Protein AF-A0A3C0C5V8-F1 (afdb_monomer_lite)

Structure (mmCIF, N/CA/C/O backbone):
data_AF-A0A3C0C5V8-F1
#
_entry.id   AF-A0A3C0C5V8-F1
#
loop_
_atom_site.group_PDB
_atom_site.id
_atom_site.type_symbol
_atom_site.label_atom_id
_atom_site.label_alt_id
_atom_site.label_comp_id
_atom_site.label_asym_id
_atom_site.label_entity_id
_atom_site.label_seq_id
_atom_site.pdbx_PDB_ins_code
_atom_site.Cartn_x
_atom_site.Cartn_y
_atom_site.Cartn_z
_atom_site.occupancy
_atom_site.B_iso_or_equiv
_atom_site.auth_seq_id
_atom_site.auth_comp_id
_atom_site.auth_asym_id
_atom_site.auth_atom_id
_atom_site.pdbx_PDB_model_num
ATOM 1 N N . MET A 1 1 ? -38.399 2.759 68.161 1.00 51.38 1 MET A N 1
ATOM 2 C CA . MET A 1 1 ? -37.987 3.750 67.131 1.00 51.38 1 MET A CA 1
ATOM 3 C C . MET A 1 1 ? -36.760 3.363 66.284 1.00 51.38 1 MET A C 1
ATOM 5 O O . MET A 1 1 ? -36.456 4.110 65.368 1.00 51.38 1 MET A O 1
ATOM 9 N N . ARG A 1 2 ? -36.080 2.217 66.491 1.00 50.56 2 ARG A N 1
ATOM 10 C CA . ARG A 1 2 ? -34.866 1.846 65.717 1.00 50.56 2 ARG A CA 1
ATOM 11 C C . ARG A 1 2 ? -35.116 1.159 64.360 1.00 50.56 2 ARG A C 1
ATOM 13 O O . ARG A 1 2 ? -34.303 1.299 63.462 1.00 50.56 2 ARG A O 1
ATOM 20 N N . VAL A 1 3 ? -36.260 0.493 64.183 1.00 54.34 3 VAL A N 1
ATOM 21 C CA . VAL A 1 3 ? -36.578 -0.305 62.974 1.00 54.34 3 VAL A CA 1
ATOM 22 C C . VAL A 1 3 ? -36.891 0.556 61.736 1.00 54.34 3 VAL A C 1
ATOM 24 O O . VAL A 1 3 ? -36.666 0.137 60.607 1.00 54.34 3 VAL A O 1
ATOM 27 N N . LYS A 1 4 ? -37.369 1.794 61.926 1.00 53.44 4 LYS A N 1
ATOM 28 C CA . LYS A 1 4 ? -37.682 2.707 60.809 1.00 53.44 4 LYS A CA 1
ATOM 29 C C . LYS A 1 4 ? -36.426 3.257 60.120 1.00 53.44 4 LYS A C 1
ATOM 31 O O . LYS A 1 4 ? -36.459 3.532 58.928 1.00 53.44 4 LYS A O 1
ATOM 36 N N . TRP A 1 5 ? -35.322 3.371 60.859 1.00 52.97 5 TRP A N 1
ATOM 37 C CA . TRP A 1 5 ? -34.055 3.888 60.340 1.00 52.97 5 TRP A CA 1
ATOM 38 C C . TRP A 1 5 ? -33.296 2.843 59.523 1.00 52.97 5 TRP A C 1
ATOM 40 O O . TRP A 1 5 ? -32.724 3.179 58.494 1.00 52.97 5 TRP A O 1
ATOM 50 N N . THR A 1 6 ? -33.350 1.569 59.920 1.00 59.06 6 THR A N 1
ATOM 51 C CA . THR A 1 6 ? -32.700 0.477 59.180 1.00 59.06 6 THR A CA 1
ATOM 52 C C . THR A 1 6 ? -33.383 0.201 57.842 1.00 59.06 6 THR A C 1
ATOM 54 O O . THR A 1 6 ? -32.699 0.006 56.844 1.00 59.06 6 THR A O 1
ATOM 57 N N . ALA A 1 7 ? -34.718 0.258 57.787 1.00 61.41 7 ALA A N 1
ATOM 58 C CA . ALA A 1 7 ? -35.460 0.093 56.536 1.00 61.41 7 ALA A CA 1
ATOM 59 C C . ALA A 1 7 ? -35.188 1.231 55.534 1.00 61.41 7 ALA A C 1
ATOM 61 O O . ALA A 1 7 ? -35.000 0.973 54.349 1.00 61.41 7 ALA A O 1
ATOM 62 N N . ALA A 1 8 ? -35.101 2.478 56.011 1.00 62.12 8 ALA A N 1
ATOM 63 C CA . ALA A 1 8 ? -34.762 3.625 55.169 1.00 62.12 8 ALA A CA 1
ATOM 64 C C . ALA A 1 8 ? -33.327 3.535 54.617 1.00 62.12 8 ALA A C 1
ATOM 66 O O . ALA A 1 8 ? -33.095 3.842 53.451 1.00 62.12 8 ALA A O 1
ATOM 67 N N . LEU A 1 9 ? -32.378 3.054 55.427 1.00 59.81 9 LEU A N 1
ATOM 68 C CA . LEU A 1 9 ? -30.979 2.913 55.020 1.00 59.81 9 LEU A CA 1
ATOM 69 C C . LEU A 1 9 ? -30.794 1.834 53.942 1.00 59.81 9 LEU A C 1
ATOM 71 O O . LEU A 1 9 ? -30.044 2.040 52.995 1.00 59.81 9 LEU A O 1
ATOM 75 N N . ILE A 1 10 ? -31.524 0.718 54.047 1.00 63.97 10 ILE A N 1
ATOM 76 C CA . ILE A 1 10 ? -31.509 -0.360 53.045 1.00 63.97 10 ILE A CA 1
ATOM 77 C C . ILE A 1 10 ? -32.118 0.117 51.719 1.00 63.97 10 ILE A C 1
ATOM 79 O O . ILE A 1 10 ? -31.599 -0.212 50.655 1.00 63.97 10 ILE A O 1
ATOM 83 N N . LEU A 1 11 ? -33.181 0.925 51.770 1.00 57.84 11 LEU A N 1
ATOM 84 C CA . LEU A 1 11 ? -33.855 1.421 50.568 1.00 57.84 11 LEU A CA 1
ATOM 85 C C . LEU A 1 11 ? -32.999 2.445 49.802 1.00 57.84 11 LEU A C 1
ATOM 87 O O . LEU A 1 11 ? -32.973 2.422 48.575 1.00 57.84 11 LEU A O 1
ATOM 91 N N . VAL A 1 12 ? -32.247 3.290 50.516 1.00 60.12 12 VAL A N 1
ATOM 92 C CA . VAL A 1 12 ? -31.280 4.225 49.915 1.00 60.12 12 VAL A CA 1
ATOM 93 C C . VAL A 1 12 ? -30.091 3.473 49.312 1.00 60.12 12 VAL A C 1
ATOM 95 O O . VAL A 1 12 ? -29.704 3.772 48.185 1.00 60.12 12 VAL A O 1
ATOM 98 N N . LEU A 1 13 ? -29.564 2.453 50.003 1.00 56.56 13 LEU A N 1
ATOM 99 C CA . LEU A 1 13 ? -28.445 1.648 49.499 1.00 56.56 13 LEU A CA 1
ATOM 100 C C . LEU A 1 13 ? -28.826 0.855 48.234 1.00 56.56 13 LEU A C 1
ATOM 102 O O . LEU A 1 13 ? -28.044 0.769 47.288 1.00 56.56 13 LEU A O 1
ATOM 106 N N . ALA A 1 14 ? -30.047 0.311 48.195 1.00 57.84 14 ALA A N 1
ATOM 107 C CA . ALA A 1 14 ? -30.575 -0.397 47.032 1.00 57.84 14 ALA A CA 1
ATOM 108 C C . ALA A 1 14 ? -30.774 0.538 45.827 1.00 57.84 14 ALA A C 1
ATOM 110 O O . ALA A 1 14 ? -30.479 0.144 44.702 1.00 57.84 14 ALA A O 1
ATOM 111 N N . PHE A 1 15 ? -31.199 1.787 46.050 1.00 55.16 15 PHE A N 1
ATOM 112 C CA . PHE A 1 15 ? -31.361 2.767 44.973 1.00 55.16 15 PHE A CA 1
ATOM 113 C C . PHE A 1 15 ? -30.011 3.222 44.397 1.00 55.16 15 PHE A C 1
ATOM 115 O O . PHE A 1 15 ? -29.887 3.363 43.186 1.00 55.16 15 PHE A O 1
ATOM 122 N N . THR A 1 16 ? -28.978 3.361 45.238 1.00 55.94 16 THR A N 1
ATOM 123 C CA . THR A 1 16 ? -27.614 3.705 44.792 1.00 55.94 16 THR A CA 1
ATOM 124 C C . THR A 1 16 ? -26.890 2.567 44.071 1.00 55.94 16 THR A C 1
ATOM 126 O O . THR A 1 16 ? -26.007 2.828 43.261 1.00 55.94 16 THR A O 1
ATOM 129 N N . LEU A 1 17 ? -27.248 1.309 44.352 1.00 54.28 17 LEU A N 1
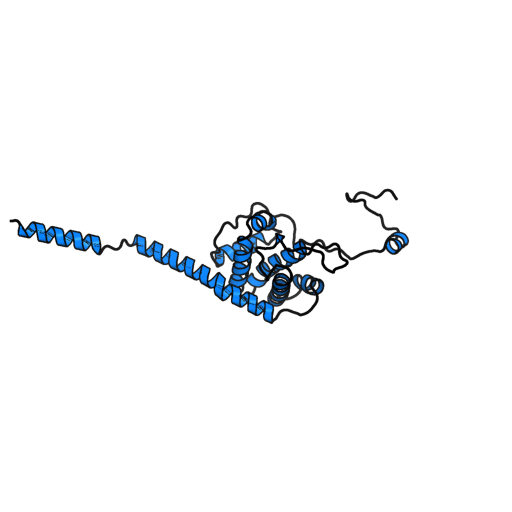ATOM 130 C CA . LEU A 1 17 ? -26.644 0.133 43.712 1.00 54.28 17 LEU A CA 1
ATOM 131 C C . LEU A 1 17 ? -27.322 -0.247 42.385 1.00 54.28 17 LEU A C 1
ATOM 133 O O . LEU A 1 17 ? -26.695 -0.908 41.564 1.00 54.28 17 LEU A O 1
ATOM 137 N N . TYR A 1 18 ? -28.573 0.174 42.162 1.00 51.78 18 TYR A N 1
ATOM 138 C CA . TYR A 1 18 ? -29.316 -0.073 40.915 1.00 51.78 18 TYR A CA 1
ATOM 139 C C . TYR A 1 18 ? -29.317 1.104 39.938 1.00 51.78 18 TYR A C 1
ATOM 141 O O . TYR A 1 18 ? -29.670 0.927 38.771 1.00 51.78 18 TYR A O 1
ATOM 149 N N . SER A 1 19 ? -28.899 2.295 40.368 1.00 47.38 19 SER A N 1
ATOM 150 C CA . SER A 1 19 ? -28.594 3.393 39.456 1.00 47.38 19 SER A CA 1
ATOM 151 C C . SER A 1 19 ? -27.262 3.114 38.761 1.00 47.38 19 SER A C 1
ATOM 153 O O . SER A 1 19 ? -26.231 3.678 39.124 1.00 47.38 19 SER A O 1
ATOM 155 N N . VAL A 1 20 ? -27.277 2.224 37.765 1.00 52.38 20 VAL A N 1
ATOM 156 C CA . VAL A 1 20 ? -26.216 2.185 36.755 1.00 52.38 20 VAL A CA 1
ATOM 157 C C . VAL A 1 20 ? -26.144 3.602 36.188 1.00 52.38 20 VAL A C 1
ATOM 159 O O . VAL A 1 20 ? -27.167 4.111 35.715 1.00 52.38 20 VAL A O 1
ATOM 162 N N . PRO A 1 21 ? -25.003 4.300 36.293 1.00 51.31 21 PRO A N 1
ATOM 163 C CA . PRO A 1 21 ? -24.912 5.634 35.741 1.00 51.31 21 PRO A CA 1
ATOM 164 C C . PRO A 1 21 ? -25.123 5.492 34.235 1.00 51.31 21 PRO A C 1
ATOM 166 O O . PRO A 1 21 ? -24.372 4.792 33.565 1.00 51.31 21 PRO A O 1
ATOM 169 N N . VAL A 1 22 ? -26.153 6.148 33.702 1.00 52.22 22 VAL A N 1
ATOM 170 C CA . VAL A 1 22 ? -26.450 6.204 32.258 1.00 52.22 22 VAL A CA 1
ATOM 171 C C . VAL A 1 22 ? -25.217 6.661 31.452 1.00 52.22 22 VAL A C 1
ATOM 173 O O . VAL A 1 22 ? -25.057 6.277 30.300 1.00 52.22 22 VAL A O 1
ATOM 176 N N . PHE A 1 23 ? -24.290 7.377 32.098 1.00 48.41 23 PHE A N 1
ATOM 177 C CA . PHE A 1 23 ? -22.971 7.739 31.572 1.00 48.41 23 PHE A CA 1
ATOM 178 C C . PHE A 1 23 ? -22.040 6.545 31.272 1.00 48.41 23 PHE A C 1
ATOM 180 O O . PHE A 1 23 ? -21.266 6.611 30.328 1.00 48.41 23 PHE A O 1
ATOM 187 N N . ALA A 1 24 ? -22.120 5.433 32.012 1.00 56.25 24 ALA A N 1
ATOM 188 C CA . ALA A 1 24 ? -21.303 4.248 31.730 1.00 56.25 24 ALA A CA 1
ATOM 189 C C . ALA A 1 24 ? -21.810 3.454 30.514 1.00 56.25 24 ALA A C 1
ATOM 191 O O . ALA A 1 24 ? -21.022 2.787 29.852 1.00 56.25 24 ALA A O 1
ATOM 192 N N . ALA A 1 25 ? -23.109 3.533 30.204 1.00 59.59 25 ALA A N 1
ATOM 193 C CA . ALA A 1 25 ? -23.679 2.882 29.025 1.00 59.59 25 ALA A CA 1
ATOM 194 C C . ALA A 1 25 ? -23.252 3.589 27.727 1.00 59.59 25 ALA A C 1
ATOM 196 O O . ALA A 1 25 ? -22.848 2.917 26.786 1.00 59.59 25 ALA A O 1
ATOM 197 N N . SER A 1 26 ? -23.238 4.931 27.701 1.00 69.31 26 SER A N 1
ATOM 198 C CA . SER A 1 26 ? -22.775 5.690 26.526 1.00 69.31 26 SER A CA 1
ATOM 199 C C . SER A 1 26 ? -21.292 5.473 26.221 1.00 69.31 26 SER A C 1
ATOM 201 O O . SER A 1 26 ? -20.910 5.375 25.054 1.00 69.31 26 SER A O 1
ATOM 203 N N . ASP A 1 27 ? -20.460 5.362 27.259 1.00 78.75 27 ASP A N 1
ATOM 204 C CA . ASP A 1 27 ? -19.030 5.079 27.103 1.00 78.75 27 ASP A CA 1
ATOM 205 C C . ASP A 1 27 ? -18.796 3.639 26.625 1.00 78.75 27 ASP A C 1
ATOM 207 O O . ASP A 1 27 ? -17.906 3.388 25.810 1.00 78.75 27 ASP A O 1
ATOM 211 N N . TRP A 1 28 ? -19.631 2.694 27.074 1.00 82.31 28 TRP A N 1
ATOM 212 C CA . TRP A 1 28 ? -19.552 1.300 26.648 1.00 82.31 28 TRP A CA 1
ATOM 213 C C . TRP A 1 28 ? -20.012 1.095 25.204 1.00 82.31 28 TRP A C 1
ATOM 215 O O . TRP A 1 28 ? -19.308 0.440 24.440 1.00 82.31 28 TRP A O 1
ATOM 225 N N . ASP A 1 29 ? -21.127 1.701 24.795 1.00 85.38 29 ASP A N 1
ATOM 226 C CA . ASP A 1 29 ? -21.614 1.634 23.411 1.00 85.38 29 ASP A CA 1
ATOM 227 C C . ASP A 1 29 ? -20.603 2.255 22.435 1.00 85.38 29 ASP A C 1
ATOM 229 O O . ASP A 1 29 ? -20.339 1.706 21.364 1.00 85.38 29 ASP A O 1
ATOM 233 N N . THR A 1 30 ? -19.977 3.369 22.830 1.00 84.69 30 THR A N 1
ATOM 234 C CA . THR A 1 30 ? -18.909 4.011 22.048 1.00 84.69 30 THR A CA 1
ATOM 235 C C . THR A 1 30 ? -17.698 3.090 21.915 1.00 84.69 30 THR A C 1
ATOM 237 O O . THR A 1 30 ? -17.192 2.888 20.811 1.00 84.69 30 THR A O 1
ATOM 240 N N . PHE A 1 31 ? -17.260 2.479 23.019 1.00 84.19 31 PHE A N 1
ATOM 241 C CA . PHE A 1 31 ? -16.156 1.523 23.014 1.00 84.19 31 PHE A CA 1
ATOM 242 C C . PHE A 1 31 ? -16.448 0.300 22.133 1.00 84.19 31 PHE A C 1
ATOM 244 O O . PHE A 1 31 ? -15.604 -0.092 21.326 1.00 84.19 31 PHE A O 1
ATOM 251 N N . VAL A 1 32 ? -17.643 -0.288 22.244 1.00 87.75 32 VAL A N 1
ATOM 252 C CA . VAL A 1 32 ? -18.063 -1.429 21.416 1.00 87.75 32 VAL A CA 1
ATOM 253 C C . VAL A 1 32 ? -18.052 -1.0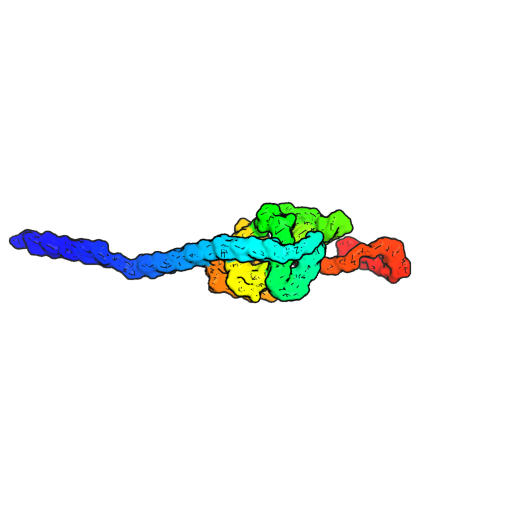45 19.937 1.00 87.75 32 VAL A C 1
ATOM 255 O O . VAL A 1 32 ? -17.458 -1.762 19.135 1.00 87.75 32 VAL A O 1
ATOM 258 N N . ALA A 1 33 ? -18.599 0.118 19.575 1.00 86.25 33 ALA A N 1
ATOM 259 C CA . ALA A 1 33 ? -18.594 0.598 18.194 1.00 86.25 33 ALA A CA 1
ATOM 260 C C . ALA A 1 33 ? -17.171 0.816 17.638 1.00 86.25 33 ALA A C 1
ATOM 262 O O . ALA A 1 33 ? -16.908 0.537 16.466 1.00 86.25 33 ALA A O 1
ATOM 263 N N . GLU A 1 34 ? -16.227 1.297 18.454 1.00 85.81 34 GLU A N 1
ATOM 264 C CA . GLU A 1 34 ? -14.816 1.391 18.059 1.00 85.81 34 GLU A CA 1
ATOM 265 C C . GLU A 1 34 ? -14.173 0.015 17.856 1.00 85.81 34 GLU A C 1
ATOM 267 O O . GLU A 1 34 ? -13.396 -0.178 16.915 1.00 85.81 34 GLU A O 1
ATOM 272 N N . MET A 1 35 ? -14.491 -0.951 18.719 1.00 87.12 35 MET A N 1
ATOM 273 C CA . MET A 1 35 ? -13.978 -2.315 18.607 1.00 87.12 35 MET A CA 1
ATOM 274 C C . MET A 1 35 ? -14.526 -3.031 17.371 1.00 87.12 35 MET A C 1
ATOM 276 O O . MET A 1 35 ? -13.743 -3.642 16.646 1.00 87.12 35 MET A O 1
ATOM 280 N N . GLU A 1 36 ? -15.813 -2.872 17.060 1.00 89.56 36 GLU A N 1
ATOM 281 C CA . GLU A 1 36 ? -16.422 -3.401 15.834 1.00 89.56 36 GLU A CA 1
ATOM 282 C C . GLU A 1 36 ? -15.764 -2.826 14.572 1.00 89.56 36 GLU A C 1
ATOM 284 O O . GLU A 1 36 ? -15.534 -3.543 13.597 1.00 89.56 36 GLU A O 1
ATOM 289 N N . LYS A 1 37 ? -15.415 -1.532 14.570 1.00 88.94 37 LYS A N 1
ATOM 290 C CA . LYS A 1 37 ? -14.678 -0.919 13.452 1.00 88.94 37 LYS A CA 1
ATOM 291 C C . LYS A 1 37 ? -13.282 -1.517 13.297 1.00 88.94 37 LYS A C 1
ATOM 293 O O . LYS A 1 37 ? -12.883 -1.831 12.178 1.00 88.94 37 LYS A O 1
ATOM 298 N N . LYS A 1 38 ? -12.551 -1.712 14.399 1.00 89.56 38 LYS A N 1
ATOM 299 C CA . LYS A 1 38 ? -11.228 -2.362 14.378 1.00 89.56 38 LYS A CA 1
ATOM 300 C C . LYS A 1 38 ? -11.307 -3.796 13.862 1.00 89.56 38 LYS A C 1
ATOM 302 O O . LYS A 1 38 ? -10.460 -4.201 13.070 1.00 89.56 38 LYS A O 1
ATOM 307 N N . GLU A 1 39 ? -12.324 -4.540 14.281 1.00 91.94 39 GLU A N 1
ATOM 308 C CA . GLU A 1 39 ? -12.580 -5.896 13.798 1.00 91.94 39 GLU A CA 1
ATOM 309 C C . GLU A 1 39 ? -12.886 -5.898 12.296 1.00 91.94 39 GLU A C 1
ATOM 311 O O . GLU A 1 39 ? -12.245 -6.631 11.552 1.00 91.94 39 GLU A O 1
ATOM 316 N N . LYS A 1 40 ? -13.744 -4.992 11.807 1.00 92.38 40 LYS A N 1
ATOM 317 C CA . LYS A 1 40 ? -14.015 -4.848 10.364 1.00 92.38 40 LYS A CA 1
ATOM 318 C C . LYS A 1 40 ? -12.778 -4.498 9.545 1.00 92.38 40 LYS A C 1
ATOM 320 O O . LYS A 1 40 ? -12.590 -5.055 8.466 1.00 92.38 40 LYS A O 1
ATOM 325 N N . ILE A 1 41 ? -11.931 -3.591 10.032 1.00 94.19 41 ILE A N 1
ATOM 326 C CA . ILE A 1 41 ? -10.661 -3.269 9.365 1.00 94.19 41 ILE A CA 1
ATOM 327 C C . ILE A 1 41 ? -9.809 -4.533 9.242 1.00 94.19 41 ILE A C 1
ATOM 329 O O . ILE A 1 41 ? -9.263 -4.803 8.177 1.00 94.19 41 ILE A O 1
ATOM 333 N N . LYS A 1 42 ? -9.715 -5.327 10.310 1.00 93.69 42 LYS A N 1
ATOM 334 C CA . LYS A 1 42 ? -8.893 -6.534 10.319 1.00 93.69 42 LYS A CA 1
ATOM 335 C C . LYS A 1 42 ? -9.469 -7.641 9.440 1.00 93.69 42 LYS A C 1
ATOM 337 O O . LYS A 1 42 ? -8.738 -8.176 8.618 1.00 93.69 42 LYS A O 1
ATOM 342 N N . ASP A 1 43 ? -10.739 -7.978 9.606 1.00 94.44 43 ASP A N 1
ATOM 343 C CA . ASP A 1 43 ? -11.320 -9.179 9.010 1.00 94.44 43 ASP A CA 1
ATOM 344 C C . ASP A 1 43 ? -11.822 -8.896 7.592 1.00 94.44 43 ASP A C 1
ATOM 346 O O . ASP A 1 43 ? -11.342 -9.494 6.627 1.00 94.44 43 ASP A O 1
ATOM 350 N N . THR A 1 44 ? -12.720 -7.920 7.435 1.00 95.69 44 THR A N 1
ATOM 351 C CA . THR A 1 44 ? -13.236 -7.520 6.118 1.00 95.69 44 THR A CA 1
ATOM 352 C C . THR A 1 44 ? -12.136 -6.904 5.261 1.00 95.69 44 THR A C 1
ATOM 354 O O . THR A 1 44 ? -12.016 -7.225 4.080 1.00 95.69 44 THR A O 1
ATOM 357 N N . GLY A 1 45 ? -11.310 -6.029 5.839 1.00 96.56 45 GLY A N 1
ATOM 358 C CA . GLY A 1 45 ? -10.232 -5.377 5.101 1.00 96.56 45 GLY A CA 1
ATOM 359 C C . GLY A 1 45 ? -9.177 -6.361 4.591 1.00 96.56 45 GLY A C 1
ATOM 360 O O . GLY A 1 45 ? -8.804 -6.286 3.418 1.00 96.56 45 GLY A O 1
ATOM 361 N N . ALA A 1 46 ? -8.759 -7.331 5.413 1.00 96.81 46 ALA A N 1
ATOM 362 C CA . ALA A 1 46 ? -7.848 -8.384 4.962 1.00 96.81 46 ALA A CA 1
ATOM 363 C C . ALA A 1 46 ? -8.474 -9.263 3.871 1.00 96.81 46 ALA A C 1
ATOM 365 O O . ALA A 1 46 ? -7.796 -9.574 2.893 1.00 96.81 46 ALA A O 1
ATOM 366 N N . ALA A 1 47 ? -9.756 -9.625 4.000 1.00 97.62 47 ALA A N 1
ATOM 367 C CA . ALA A 1 47 ? -10.458 -10.419 2.992 1.00 97.62 47 ALA A CA 1
ATOM 368 C C . ALA A 1 47 ? -10.515 -9.698 1.635 1.00 97.62 47 ALA A C 1
ATOM 370 O O . ALA A 1 47 ? -10.197 -10.290 0.612 1.00 97.62 47 ALA A O 1
ATOM 371 N N . ILE A 1 48 ? -10.809 -8.395 1.622 1.00 97.94 48 ILE A N 1
ATOM 372 C CA . ILE A 1 48 ? -10.814 -7.587 0.393 1.00 97.94 48 ILE A CA 1
ATOM 373 C C . ILE A 1 48 ? -9.430 -7.542 -0.260 1.00 97.94 48 ILE A C 1
ATOM 375 O O . ILE A 1 48 ? -9.314 -7.628 -1.484 1.00 97.94 48 ILE A O 1
ATOM 379 N N . VAL A 1 49 ? -8.369 -7.388 0.537 1.00 98.00 49 VAL A N 1
ATOM 380 C CA . VAL A 1 49 ? -6.997 -7.410 0.014 1.00 98.00 49 VAL A CA 1
ATOM 381 C C . VAL A 1 49 ? -6.665 -8.792 -0.559 1.00 98.00 49 VAL A C 1
ATOM 383 O O . VAL A 1 49 ? -6.091 -8.862 -1.644 1.00 98.00 49 VAL A O 1
ATOM 386 N N . ALA A 1 50 ? -7.072 -9.877 0.100 1.00 97.69 50 ALA A N 1
ATOM 387 C CA . ALA A 1 50 ? -6.904 -11.235 -0.415 1.00 97.69 50 ALA A CA 1
ATOM 388 C C . ALA A 1 50 ? -7.665 -11.452 -1.737 1.00 97.69 50 ALA A C 1
ATOM 390 O O . ALA A 1 50 ? -7.064 -11.892 -2.714 1.00 97.69 50 ALA A O 1
ATOM 391 N N . ASP A 1 51 ? -8.927 -11.025 -1.824 1.00 97.75 51 ASP A N 1
ATOM 392 C CA . ASP A 1 51 ? -9.731 -11.102 -3.051 1.00 97.75 51 ASP A CA 1
ATOM 393 C C . ASP A 1 51 ? -9.070 -10.353 -4.218 1.00 97.75 51 ASP A C 1
ATOM 395 O O . ASP A 1 51 ? -9.110 -10.796 -5.368 1.00 97.75 51 ASP A O 1
ATOM 399 N N . MET A 1 52 ? -8.460 -9.192 -3.944 1.00 97.94 52 MET A N 1
ATOM 400 C CA . MET A 1 52 ? -7.731 -8.429 -4.960 1.00 97.94 52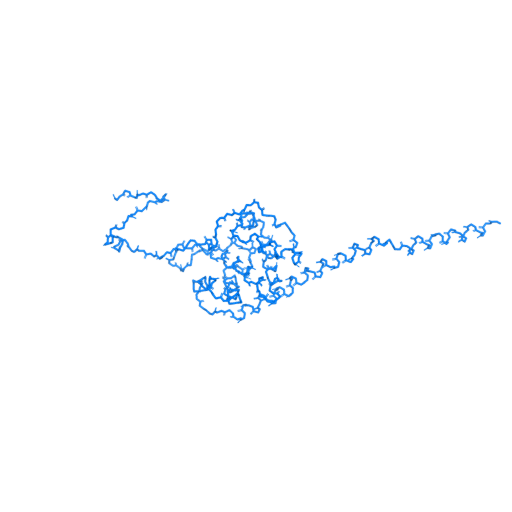 MET A CA 1
ATOM 401 C C . MET A 1 52 ? -6.453 -9.141 -5.406 1.00 97.94 52 MET A C 1
ATOM 403 O O . MET A 1 52 ? -6.089 -9.042 -6.579 1.00 97.94 52 MET A O 1
ATOM 407 N N . LEU A 1 53 ? -5.782 -9.857 -4.502 1.00 96.88 53 LEU A N 1
ATOM 408 C CA . LEU A 1 53 ? -4.609 -10.662 -4.828 1.00 96.88 53 LEU A CA 1
ATOM 409 C C . LEU A 1 53 ? -4.979 -11.868 -5.705 1.00 96.88 53 LEU A C 1
ATOM 411 O O . LEU A 1 53 ? -4.258 -12.158 -6.658 1.00 96.88 53 LEU A O 1
ATOM 415 N N . ASP A 1 54 ? -6.118 -12.510 -5.444 1.00 97.38 54 ASP A N 1
ATOM 416 C CA . ASP A 1 54 ? -6.601 -13.673 -6.201 1.00 97.38 54 ASP A CA 1
ATOM 417 C C . ASP A 1 54 ? -6.909 -13.342 -7.665 1.00 97.38 54 ASP A C 1
ATOM 419 O O . ASP A 1 54 ? -6.653 -14.142 -8.567 1.00 97.38 54 ASP A O 1
ATOM 423 N N . ILE A 1 55 ? -7.426 -12.139 -7.925 1.00 96.19 55 ILE A N 1
ATOM 424 C CA . ILE A 1 55 ? -7.706 -11.666 -9.288 1.00 96.19 55 ILE A CA 1
ATOM 425 C C . ILE A 1 55 ? -6.527 -10.917 -9.917 1.00 96.19 55 ILE A C 1
ATOM 427 O O . ILE A 1 55 ? -6.662 -10.373 -11.018 1.00 96.19 55 ILE A O 1
ATOM 431 N N . ALA A 1 56 ? -5.389 -10.819 -9.229 1.00 94.44 56 ALA A N 1
ATOM 432 C CA . ALA A 1 56 ? -4.301 -9.975 -9.682 1.00 94.44 56 ALA A CA 1
ATOM 433 C C . ALA A 1 56 ? -3.709 -10.458 -11.013 1.00 94.44 56 ALA A C 1
ATOM 435 O O . ALA A 1 56 ? -3.489 -11.656 -11.219 1.00 94.44 56 ALA A O 1
ATOM 436 N N . PRO A 1 57 ? -3.402 -9.531 -11.938 1.00 89.62 57 PRO A N 1
ATOM 437 C CA . PRO A 1 57 ? -2.785 -9.907 -13.196 1.00 89.62 57 PRO A CA 1
ATOM 438 C C . PRO A 1 57 ? -1.409 -10.547 -12.961 1.00 89.62 57 PRO A C 1
ATOM 440 O O . PRO A 1 57 ? -0.648 -10.153 -12.078 1.00 89.62 57 PRO A O 1
ATOM 443 N N . GLY A 1 58 ? -1.058 -11.519 -13.801 1.00 89.94 58 GLY A N 1
ATOM 444 C CA . GLY A 1 58 ? 0.313 -12.015 -13.887 1.00 89.94 58 GLY A CA 1
ATOM 445 C C . GLY A 1 58 ? 1.270 -10.969 -14.475 1.00 89.94 58 GLY A C 1
ATOM 446 O O . GLY A 1 58 ? 0.855 -9.914 -14.960 1.00 89.94 58 GLY A O 1
ATOM 447 N N . GLY A 1 59 ? 2.564 -11.289 -14.463 1.00 89.69 59 GLY A N 1
ATOM 448 C CA . GLY A 1 59 ? 3.615 -10.455 -15.053 1.00 89.69 59 GLY A CA 1
ATOM 449 C C . GLY A 1 59 ? 4.724 -10.098 -14.071 1.00 89.69 59 GLY A C 1
ATOM 450 O O . GLY A 1 59 ? 4.694 -10.462 -12.893 1.00 89.69 59 GLY A O 1
ATOM 451 N N . THR A 1 60 ? 5.723 -9.395 -14.577 1.00 89.69 60 THR A N 1
ATOM 452 C CA . THR A 1 60 ? 6.862 -8.850 -13.836 1.00 89.69 60 THR A CA 1
ATOM 453 C C . THR A 1 60 ? 6.459 -7.656 -12.966 1.00 89.69 60 THR A C 1
ATOM 455 O O . THR A 1 60 ? 5.408 -7.048 -13.157 1.00 89.69 60 THR A O 1
ATOM 458 N N . GLU A 1 61 ? 7.316 -7.279 -12.013 1.00 89.56 61 GLU A N 1
ATOM 459 C CA . GLU A 1 61 ? 7.109 -6.086 -11.174 1.00 89.56 61 GLU A CA 1
ATOM 460 C C . GLU A 1 61 ? 6.913 -4.810 -12.006 1.00 89.56 61 GLU A C 1
ATOM 462 O O . GLU A 1 61 ? 6.048 -3.993 -11.709 1.00 89.56 61 GLU A O 1
ATOM 467 N N . THR A 1 62 ? 7.670 -4.656 -13.092 1.00 87.00 62 THR A N 1
ATOM 468 C CA . THR A 1 62 ? 7.553 -3.500 -13.987 1.00 87.00 62 THR A CA 1
ATOM 469 C C . THR A 1 62 ? 6.222 -3.488 -14.733 1.00 87.00 62 THR A C 1
ATOM 471 O O . THR A 1 62 ? 5.589 -2.439 -14.835 1.00 87.00 62 THR A O 1
ATOM 474 N N . GLU A 1 63 ? 5.772 -4.641 -15.230 1.00 89.31 63 GLU A N 1
ATOM 475 C CA . GLU A 1 63 ? 4.481 -4.754 -15.919 1.00 89.31 63 GLU A CA 1
ATOM 476 C C . GLU A 1 63 ? 3.312 -4.482 -14.968 1.00 89.31 63 GLU A C 1
ATOM 478 O O . GLU A 1 63 ? 2.357 -3.803 -15.346 1.00 89.31 63 GLU A O 1
ATOM 483 N N . LEU A 1 64 ? 3.396 -4.954 -13.722 1.00 93.06 64 LEU A N 1
ATOM 484 C CA . LEU A 1 64 ? 2.417 -4.623 -12.689 1.00 93.06 64 LEU A CA 1
ATOM 485 C C . LEU A 1 64 ? 2.430 -3.134 -12.346 1.00 93.06 64 LEU A C 1
ATOM 487 O O . LEU A 1 64 ? 1.366 -2.526 -12.253 1.00 93.06 64 LEU A O 1
ATOM 491 N N . TRP A 1 65 ? 3.611 -2.525 -12.222 1.00 92.50 65 TRP A N 1
ATOM 492 C CA . TRP A 1 65 ? 3.725 -1.102 -11.904 1.00 92.50 65 TRP A CA 1
ATOM 493 C C . TRP A 1 65 ? 3.125 -0.223 -13.007 1.00 92.50 65 TRP A C 1
ATOM 495 O O . TRP A 1 65 ? 2.424 0.743 -12.725 1.00 92.50 65 TRP A O 1
ATOM 505 N N . GLN A 1 66 ? 3.300 -0.588 -14.278 1.00 90.06 66 GLN A N 1
ATOM 506 C CA . GLN A 1 66 ? 2.660 0.117 -15.396 1.00 90.06 66 GLN A CA 1
ATOM 507 C C . GLN A 1 66 ? 1.125 0.028 -15.361 1.00 90.06 66 GLN A C 1
ATOM 509 O O . GLN A 1 66 ? 0.436 0.964 -15.784 1.00 90.06 66 GLN A O 1
ATOM 514 N N . LYS A 1 67 ? 0.577 -1.081 -14.850 1.00 93.19 67 LYS A N 1
ATOM 515 C CA . LYS A 1 67 ? -0.872 -1.286 -14.703 1.00 93.19 67 LYS A CA 1
ATOM 516 C C . LYS A 1 67 ? -1.483 -0.459 -13.571 1.00 93.19 67 LYS A C 1
ATOM 518 O O . LYS A 1 67 ? -2.686 -0.234 -13.603 1.00 93.19 67 LYS A O 1
ATOM 523 N N . LEU A 1 68 ? -0.687 0.060 -12.632 1.00 95.00 68 LEU A N 1
ATOM 524 C CA . LEU A 1 68 ? -1.176 0.930 -11.551 1.00 95.00 68 LEU A CA 1
ATOM 525 C C . LEU A 1 68 ? -1.860 2.197 -12.059 1.00 95.00 68 LEU A C 1
ATOM 527 O O . LEU A 1 68 ? -2.736 2.742 -11.395 1.00 95.00 68 LEU A O 1
ATOM 531 N N . TRP A 1 69 ? -1.457 2.676 -13.231 1.00 92.00 69 TRP A N 1
ATOM 532 C CA . TRP A 1 69 ? -1.842 3.996 -13.726 1.00 92.00 69 TRP A CA 1
ATOM 533 C C . TRP A 1 69 ? -2.967 3.954 -14.759 1.00 92.00 69 TRP A C 1
ATOM 535 O O . TRP A 1 69 ? -3.427 5.001 -15.202 1.00 92.00 69 TRP A O 1
ATOM 545 N N . ASN A 1 70 ? -3.412 2.760 -15.157 1.00 87.25 70 ASN A N 1
ATOM 546 C CA . ASN A 1 70 ? -4.329 2.578 -16.277 1.00 87.25 70 ASN A CA 1
ATOM 547 C C . ASN A 1 70 ? -5.463 1.612 -15.918 1.00 87.25 70 ASN A C 1
ATOM 549 O O . ASN A 1 70 ? -5.236 0.582 -15.291 1.00 87.25 70 ASN A O 1
ATOM 553 N N . GLY A 1 71 ? -6.674 1.914 -16.390 1.00 86.88 71 GLY A N 1
ATOM 554 C CA . GLY A 1 71 ? -7.843 1.047 -16.237 1.00 86.88 71 GLY A CA 1
ATOM 555 C C . GLY A 1 71 ? -8.695 1.324 -14.995 1.00 86.88 71 GLY A C 1
ATOM 556 O O . GLY A 1 71 ? -8.509 2.305 -14.270 1.00 86.88 71 GLY A O 1
ATOM 557 N N . GLU A 1 72 ? -9.685 0.457 -14.782 1.00 94.62 72 GLU A N 1
ATOM 558 C CA . GLU A 1 72 ? -10.662 0.603 -13.702 1.00 94.62 72 GLU A CA 1
ATOM 559 C C . GLU A 1 72 ? -10.026 0.437 -12.311 1.00 94.62 72 GLU A C 1
ATOM 561 O O . GLU A 1 72 ? -9.069 -0.331 -12.165 1.00 94.62 72 GLU A O 1
ATOM 566 N N . PRO A 1 73 ? -10.566 1.102 -11.267 1.00 96.50 73 PRO A N 1
ATOM 567 C CA . PRO A 1 73 ? -10.036 1.016 -9.905 1.00 96.50 73 PRO A CA 1
ATOM 568 C C . PRO A 1 73 ? -9.806 -0.418 -9.417 1.00 96.50 73 PRO A C 1
ATOM 570 O O . PRO A 1 73 ? -8.751 -0.704 -8.866 1.00 96.50 73 PRO A O 1
ATOM 573 N N . ARG A 1 74 ? -10.724 -1.350 -9.700 1.00 97.00 74 ARG A N 1
ATOM 574 C CA . ARG A 1 74 ? -10.585 -2.757 -9.290 1.00 97.00 74 ARG A CA 1
ATOM 575 C C . ARG A 1 74 ? -9.304 -3.409 -9.824 1.00 97.00 74 ARG A C 1
ATOM 577 O O . ARG A 1 74 ? -8.588 -4.063 -9.074 1.00 97.00 74 ARG A O 1
ATOM 584 N N . TRP A 1 75 ? -8.980 -3.199 -11.099 1.00 96.75 75 TRP A N 1
ATOM 585 C CA . TRP A 1 75 ? -7.774 -3.769 -11.711 1.00 96.75 75 TRP A CA 1
ATOM 586 C C . TRP A 1 75 ? -6.495 -3.080 -11.241 1.00 96.75 75 TRP A C 1
ATOM 588 O O . TRP A 1 75 ? -5.474 -3.746 -11.055 1.00 96.75 75 TRP A O 1
ATOM 598 N N . ARG A 1 76 ? -6.557 -1.764 -11.005 1.00 97.56 76 ARG A N 1
ATOM 599 C CA . ARG A 1 76 ? -5.447 -1.007 -10.411 1.00 97.56 76 ARG A CA 1
ATOM 600 C C . ARG A 1 76 ? -5.157 -1.487 -8.988 1.00 97.56 76 ARG A C 1
ATOM 602 O O . ARG A 1 76 ? -4.000 -1.749 -8.674 1.00 97.56 76 ARG A O 1
ATOM 609 N N . ALA A 1 77 ? -6.194 -1.697 -8.175 1.00 98.12 77 ALA A N 1
ATOM 610 C CA . ALA A 1 77 ? -6.084 -2.258 -6.830 1.00 98.12 77 ALA A CA 1
ATOM 611 C C . ALA A 1 77 ? -5.460 -3.661 -6.847 1.00 98.12 77 ALA A C 1
ATOM 613 O O . ALA A 1 77 ? -4.509 -3.911 -6.114 1.00 98.12 77 ALA A O 1
ATOM 614 N N . ALA A 1 78 ? -5.924 -4.548 -7.729 1.00 98.00 78 ALA A N 1
ATOM 615 C CA . ALA A 1 78 ? -5.388 -5.903 -7.855 1.00 98.00 78 ALA A CA 1
ATOM 616 C C . ALA A 1 78 ? -3.893 -5.921 -8.234 1.00 98.00 78 ALA A C 1
ATOM 618 O O . ALA A 1 78 ? -3.091 -6.619 -7.612 1.00 98.00 78 ALA A O 1
ATOM 619 N N . ALA A 1 79 ? -3.482 -5.098 -9.206 1.00 97.88 79 ALA A N 1
ATOM 620 C CA . ALA A 1 79 ? -2.069 -4.955 -9.567 1.00 97.88 79 ALA A CA 1
ATOM 621 C C . ALA A 1 79 ? -1.225 -4.376 -8.414 1.00 97.88 79 ALA A C 1
ATOM 623 O O . ALA A 1 79 ? -0.105 -4.831 -8.174 1.00 97.88 79 ALA A O 1
ATOM 624 N N . ALA A 1 80 ? -1.773 -3.398 -7.689 1.00 98.12 80 ALA A N 1
ATOM 625 C CA . ALA A 1 80 ? -1.128 -2.765 -6.547 1.00 98.12 80 ALA A CA 1
ATOM 626 C C . ALA A 1 80 ? -0.918 -3.740 -5.384 1.00 98.12 80 ALA A C 1
ATOM 628 O O . ALA A 1 80 ? 0.194 -3.857 -4.873 1.00 98.12 80 ALA A O 1
ATOM 629 N N . VAL A 1 81 ? -1.946 -4.508 -5.022 1.00 98.25 81 VAL A N 1
ATOM 630 C CA . VAL A 1 81 ? -1.867 -5.535 -3.975 1.00 98.25 81 VAL A CA 1
ATOM 631 C C . VAL A 1 81 ? -0.869 -6.634 -4.346 1.00 98.25 81 VAL A C 1
ATOM 633 O O . VAL A 1 81 ? -0.076 -7.047 -3.501 1.00 98.25 81 VAL A O 1
ATOM 636 N N . ALA A 1 82 ? -0.813 -7.059 -5.613 1.00 98.19 82 ALA A N 1
ATOM 637 C CA . ALA A 1 82 ? 0.201 -8.015 -6.057 1.00 98.19 82 ALA A CA 1
ATOM 638 C C . ALA A 1 82 ? 1.632 -7.476 -5.944 1.00 98.19 82 ALA A C 1
ATOM 640 O O . ALA A 1 82 ? 2.541 -8.229 -5.595 1.00 98.19 82 ALA A O 1
ATOM 641 N N . LEU A 1 83 ? 1.858 -6.187 -6.213 1.00 97.12 83 LEU A N 1
ATOM 642 C CA . LEU A 1 83 ? 3.159 -5.566 -5.957 1.00 97.12 83 LEU A CA 1
ATOM 643 C C . LEU A 1 83 ? 3.469 -5.502 -4.467 1.00 97.12 83 LEU A C 1
ATOM 645 O O . LEU A 1 83 ? 4.591 -5.829 -4.086 1.00 97.12 83 LEU A O 1
ATOM 649 N N . ILE A 1 84 ? 2.489 -5.145 -3.634 1.00 98.00 84 ILE A N 1
ATOM 650 C CA . ILE A 1 84 ? 2.665 -5.100 -2.181 1.00 98.00 84 ILE A CA 1
ATOM 651 C C . ILE A 1 84 ? 3.110 -6.473 -1.666 1.00 98.00 84 ILE A C 1
ATOM 653 O O . ILE A 1 84 ? 4.156 -6.579 -1.029 1.00 98.00 84 ILE A O 1
ATOM 657 N N . SER A 1 85 ? 2.378 -7.525 -2.040 1.00 97.44 85 SER A N 1
ATOM 658 C CA . SER A 1 85 ? 2.661 -8.915 -1.663 1.00 97.44 85 SER A CA 1
ATOM 659 C C . SER A 1 85 ? 4.062 -9.388 -2.081 1.00 97.44 85 SER A C 1
ATOM 661 O O . SER A 1 85 ? 4.674 -10.190 -1.381 1.00 97.44 85 SER A O 1
ATOM 663 N N . ARG A 1 86 ? 4.595 -8.890 -3.205 1.00 95.31 86 ARG A N 1
ATOM 664 C CA . ARG A 1 86 ? 5.913 -9.292 -3.732 1.00 95.31 86 ARG A CA 1
ATOM 665 C C . ARG A 1 86 ? 7.078 -8.463 -3.204 1.00 95.31 86 ARG A C 1
ATOM 667 O O . ARG A 1 86 ? 8.203 -8.961 -3.151 1.00 95.31 86 ARG A O 1
ATOM 674 N N . MET A 1 87 ? 6.847 -7.181 -2.933 1.00 93.75 87 MET A N 1
ATOM 675 C CA . MET A 1 87 ? 7.919 -6.226 -2.648 1.00 93.75 87 MET A CA 1
ATOM 676 C C . MET A 1 87 ? 8.151 -6.037 -1.162 1.00 93.75 87 MET A C 1
ATOM 678 O O . MET A 1 87 ? 9.309 -6.021 -0.744 1.00 93.75 87 MET A O 1
ATOM 682 N N . PHE A 1 88 ? 7.081 -5.890 -0.382 1.00 96.00 88 PHE A N 1
ATOM 683 C CA . PHE A 1 88 ? 7.208 -5.787 1.062 1.00 96.00 88 PHE A CA 1
ATOM 684 C C . PHE A 1 88 ? 7.488 -7.172 1.648 1.00 96.00 88 PHE A C 1
ATOM 686 O O . PHE A 1 88 ? 6.892 -8.152 1.192 1.00 96.00 88 PHE A O 1
ATOM 693 N N . PRO A 1 89 ? 8.380 -7.287 2.646 1.00 95.44 89 PRO A N 1
ATOM 694 C CA . PRO A 1 89 ? 8.579 -8.547 3.349 1.00 95.44 89 PRO A CA 1
ATOM 695 C C . PRO A 1 89 ? 7.254 -9.092 3.883 1.00 95.44 89 PRO A C 1
ATOM 697 O O . PRO A 1 89 ? 6.530 -8.382 4.579 1.00 95.44 89 PRO A O 1
ATOM 700 N N . ASP A 1 90 ? 6.935 -10.335 3.521 1.00 95.00 90 ASP A N 1
ATOM 701 C CA . ASP A 1 90 ? 5.677 -11.011 3.870 1.00 95.00 90 ASP A CA 1
ATOM 702 C C . ASP A 1 90 ? 4.407 -10.239 3.444 1.00 95.00 90 ASP A C 1
ATOM 704 O O . ASP A 1 90 ? 3.320 -10.469 3.968 1.00 95.00 90 ASP A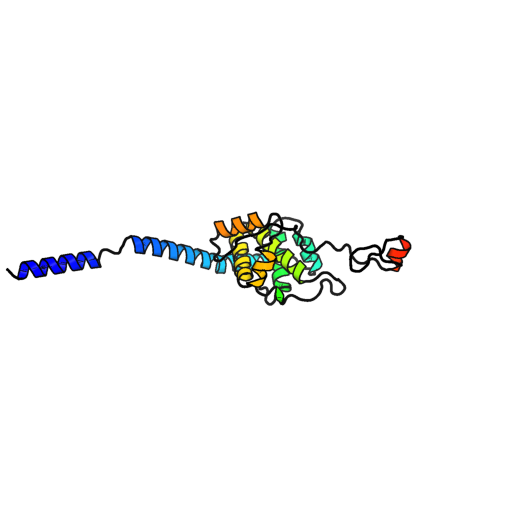 O 1
ATOM 708 N N . GLY A 1 91 ? 4.535 -9.312 2.486 1.00 95.38 91 GLY A N 1
ATOM 709 C CA . GLY A 1 91 ? 3.459 -8.426 2.053 1.00 95.38 91 GLY A CA 1
ATOM 710 C C . GLY A 1 91 ? 3.073 -7.342 3.061 1.00 95.38 91 GLY A C 1
ATOM 711 O O . GLY A 1 91 ? 2.011 -6.751 2.893 1.00 95.38 91 GLY A O 1
ATOM 712 N N . ASP A 1 92 ? 3.894 -7.070 4.083 1.00 96.94 92 ASP A N 1
ATOM 713 C CA . ASP A 1 92 ? 3.592 -6.113 5.155 1.00 96.94 92 ASP A CA 1
ATOM 714 C C . ASP A 1 92 ? 4.179 -4.706 4.887 1.00 96.94 92 ASP A C 1
ATOM 716 O O . ASP A 1 92 ? 5.394 -4.503 5.021 1.00 96.94 92 ASP A O 1
ATOM 720 N N . PRO A 1 93 ? 3.341 -3.689 4.587 1.00 96.88 93 PRO A N 1
ATOM 721 C CA . PRO A 1 93 ? 3.792 -2.314 4.371 1.00 96.88 93 PRO A CA 1
ATOM 722 C C . PRO A 1 93 ? 4.521 -1.683 5.565 1.00 96.88 93 PRO A C 1
ATOM 724 O O . PRO A 1 93 ? 5.275 -0.724 5.380 1.00 96.88 93 PRO A O 1
ATOM 727 N N . SER A 1 94 ? 4.350 -2.203 6.786 1.00 96.75 94 SER A N 1
ATOM 728 C CA . SER A 1 94 ? 5.065 -1.703 7.966 1.00 96.75 94 SER A CA 1
ATOM 729 C C . SER A 1 94 ? 6.592 -1.846 7.827 1.00 96.75 94 SER A C 1
ATOM 731 O O . SER A 1 94 ? 7.365 -1.036 8.352 1.00 96.75 94 SER A O 1
ATOM 733 N N . ARG A 1 95 ? 7.032 -2.822 7.024 1.00 95.12 95 ARG A N 1
ATOM 734 C CA . ARG A 1 95 ? 8.433 -3.187 6.781 1.00 95.12 95 ARG A CA 1
ATOM 735 C C . ARG A 1 95 ? 9.017 -2.533 5.527 1.00 95.12 95 ARG A C 1
ATOM 737 O O . ARG A 1 95 ? 9.967 -3.040 4.935 1.00 95.12 95 ARG A O 1
ATOM 744 N N . TRP A 1 96 ? 8.486 -1.380 5.112 1.00 92.81 96 TRP A N 1
ATOM 745 C CA . TRP A 1 96 ? 8.929 -0.666 3.903 1.00 92.81 96 TRP A CA 1
ATOM 746 C C . TRP A 1 96 ? 10.442 -0.395 3.842 1.00 92.81 96 TRP A C 1
ATOM 748 O O . TRP A 1 96 ? 11.019 -0.378 2.758 1.00 92.81 96 TRP A O 1
ATOM 758 N N . GLN A 1 97 ? 11.096 -0.204 4.993 1.00 90.69 97 GLN A N 1
ATOM 759 C CA . GLN A 1 97 ? 12.535 0.079 5.084 1.00 90.69 97 GLN A CA 1
ATOM 760 C C . GLN A 1 97 ? 13.408 -1.109 4.669 1.00 90.69 97 GLN A C 1
ATOM 762 O O . GLN A 1 97 ? 14.563 -0.927 4.293 1.00 90.69 97 GLN A O 1
ATOM 767 N N . GLU A 1 98 ? 12.864 -2.321 4.753 1.00 91.56 98 GLU A N 1
ATOM 768 C CA . GLU A 1 98 ? 13.555 -3.560 4.399 1.00 91.56 98 GLU A CA 1
ATOM 769 C C . GLU A 1 98 ? 13.449 -3.872 2.900 1.00 91.56 98 GLU A C 1
ATOM 771 O O . GLU A 1 98 ? 14.221 -4.678 2.370 1.00 91.56 98 GLU A O 1
ATOM 776 N N . VAL A 1 99 ? 12.526 -3.210 2.189 1.00 90.25 99 VAL A N 1
ATOM 777 C CA . VAL A 1 99 ? 12.470 -3.275 0.729 1.00 90.25 99 VAL A CA 1
ATOM 778 C C . VAL A 1 99 ? 13.803 -2.759 0.195 1.00 90.25 99 VAL A C 1
ATOM 780 O O . VAL A 1 99 ? 14.264 -1.685 0.572 1.00 90.25 99 VAL A O 1
ATOM 783 N N . SER A 1 100 ? 14.455 -3.537 -0.665 1.00 85.31 100 SER A N 1
ATOM 784 C CA . SER A 1 100 ? 15.789 -3.225 -1.178 1.00 85.31 100 SER A CA 1
ATOM 785 C C . SER A 1 100 ? 15.988 -3.716 -2.611 1.00 85.31 100 SER A C 1
ATOM 787 O O . SER A 1 100 ? 15.246 -4.560 -3.128 1.00 85.31 100 SER A O 1
ATOM 789 N N . GLY A 1 101 ? 17.008 -3.156 -3.263 1.00 83.19 101 GLY A N 1
ATOM 790 C CA . GLY A 1 101 ? 17.379 -3.464 -4.640 1.00 83.19 101 GLY A CA 1
ATOM 791 C C . GLY A 1 101 ? 16.685 -2.586 -5.681 1.00 83.19 101 GLY A C 1
ATOM 792 O O . GLY A 1 101 ? 16.033 -1.590 -5.367 1.00 83.19 101 GLY A O 1
ATOM 793 N N . PHE A 1 102 ? 16.846 -2.984 -6.941 1.00 81.38 102 PHE A N 1
ATOM 794 C CA . PHE A 1 102 ? 16.364 -2.254 -8.110 1.00 81.38 102 PHE A CA 1
ATOM 795 C C . PHE A 1 102 ? 15.481 -3.147 -8.984 1.00 81.38 102 PHE A C 1
ATOM 797 O O . PHE A 1 102 ? 15.701 -4.362 -9.044 1.00 81.38 102 PHE A O 1
ATOM 804 N N . ALA A 1 103 ? 14.497 -2.557 -9.664 1.00 73.62 103 ALA A N 1
ATOM 805 C CA . ALA A 1 103 ? 13.632 -3.276 -10.597 1.00 73.62 103 ALA A CA 1
ATOM 806 C C . ALA A 1 103 ? 13.458 -2.512 -11.925 1.00 73.62 103 ALA A C 1
ATOM 808 O O . ALA A 1 103 ? 13.183 -1.314 -11.900 1.00 73.62 103 ALA A O 1
ATOM 809 N N . PRO A 1 104 ? 13.601 -3.180 -13.090 1.00 69.31 104 PRO A N 1
ATOM 810 C CA . PRO A 1 104 ? 14.127 -4.545 -13.272 1.00 69.31 104 PRO A CA 1
ATOM 811 C C . PRO A 1 104 ? 15.600 -4.683 -12.821 1.00 69.31 104 PRO A C 1
ATOM 813 O O . PRO A 1 104 ? 16.257 -3.685 -12.559 1.00 69.31 104 PRO A O 1
ATOM 816 N N . ARG A 1 105 ? 16.150 -5.907 -12.724 1.00 57.78 105 ARG A N 1
ATOM 817 C CA . ARG A 1 105 ? 17.500 -6.190 -12.157 1.00 57.78 105 ARG A CA 1
ATOM 818 C C . ARG A 1 105 ? 18.682 -5.431 -12.797 1.00 57.78 105 ARG A C 1
ATOM 820 O O . ARG A 1 105 ? 19.757 -5.409 -12.213 1.00 57.78 105 ARG A O 1
ATOM 827 N N . GLN A 1 106 ? 18.498 -4.841 -13.978 1.00 56.59 106 GLN A N 1
ATOM 828 C CA . GLN A 1 106 ? 19.488 -4.003 -14.676 1.00 56.59 106 GLN A CA 1
ATOM 829 C C . GLN A 1 106 ? 19.107 -2.508 -14.673 1.00 56.59 106 GLN A C 1
ATOM 831 O O . GLN A 1 106 ? 19.627 -1.734 -15.468 1.00 56.59 106 GLN A O 1
ATOM 836 N N . SER A 1 107 ? 18.160 -2.120 -13.818 1.00 63.81 107 SER A N 1
ATOM 837 C CA . SER A 1 107 ? 17.649 -0.760 -13.655 1.00 63.81 107 SER A CA 1
ATOM 838 C C . SER A 1 107 ? 18.325 -0.033 -12.487 1.00 63.81 107 SER A C 1
ATOM 840 O O . SER A 1 107 ? 18.971 -0.646 -11.643 1.00 63.81 107 SER A O 1
ATOM 842 N N . VAL A 1 108 ? 18.116 1.282 -12.417 1.00 68.06 108 VAL A N 1
ATOM 843 C CA . VAL A 1 108 ? 18.478 2.169 -11.297 1.00 68.06 108 VAL A CA 1
ATOM 844 C C . VAL A 1 108 ? 17.245 2.616 -10.512 1.00 68.06 108 VAL A C 1
ATOM 846 O O . VAL A 1 108 ? 17.354 3.446 -9.617 1.00 68.06 108 VAL A O 1
ATOM 849 N N . GLN A 1 109 ? 16.063 2.078 -10.831 1.00 77.88 109 GLN A N 1
ATOM 850 C CA . GLN A 1 109 ? 14.816 2.399 -10.137 1.00 77.88 109 GLN A CA 1
ATOM 851 C C . GLN A 1 109 ? 14.747 1.671 -8.786 1.00 77.88 109 GLN A C 1
ATOM 853 O O . GLN A 1 109 ? 14.672 0.436 -8.780 1.00 77.88 109 GLN A O 1
ATOM 858 N N . PRO A 1 110 ? 14.784 2.390 -7.648 1.00 84.38 110 PRO A N 1
ATOM 859 C CA . PRO A 1 110 ? 14.758 1.763 -6.332 1.00 84.38 110 PRO A CA 1
ATOM 860 C C . PRO A 1 110 ? 13.421 1.056 -6.096 1.00 84.38 110 PRO A C 1
ATOM 862 O O . PRO A 1 110 ? 12.357 1.659 -6.272 1.00 84.38 110 PRO A O 1
ATOM 865 N N . ARG A 1 111 ? 13.462 -0.209 -5.661 1.00 88.81 111 ARG A N 1
ATOM 866 C CA . ARG A 1 111 ? 12.246 -1.003 -5.397 1.00 88.81 111 ARG A CA 1
ATOM 867 C C . ARG A 1 111 ? 11.363 -0.371 -4.325 1.00 88.81 111 ARG A C 1
ATOM 869 O O . ARG A 1 111 ? 10.150 -0.498 -4.410 1.00 88.81 111 ARG A O 1
ATOM 876 N N . GLN A 1 112 ? 11.942 0.372 -3.384 1.00 90.25 112 GLN A N 1
ATOM 877 C CA . GLN A 1 112 ? 11.198 1.100 -2.355 1.00 90.25 112 GLN A CA 1
ATOM 878 C C . GLN A 1 112 ? 10.217 2.111 -2.957 1.00 90.25 112 GLN A C 1
ATOM 880 O O . GLN A 1 112 ? 9.085 2.208 -2.499 1.00 90.25 112 GLN A O 1
ATOM 885 N N . LEU A 1 113 ? 10.617 2.842 -4.003 1.00 90.25 113 LEU A N 1
ATOM 886 C CA . LEU A 1 113 ? 9.739 3.834 -4.633 1.00 90.25 113 LEU A CA 1
ATOM 887 C C . LEU A 1 113 ? 8.589 3.160 -5.385 1.00 90.25 113 LEU A C 1
ATOM 889 O O . LEU A 1 113 ? 7.455 3.619 -5.310 1.00 90.25 113 LEU A O 1
ATOM 893 N N . ILE A 1 114 ? 8.866 2.029 -6.039 1.00 92.31 114 ILE A N 1
ATOM 894 C CA . ILE A 1 114 ? 7.841 1.211 -6.702 1.00 92.31 114 ILE A CA 1
ATOM 895 C C . ILE A 1 114 ? 6.851 0.649 -5.673 1.00 92.31 114 ILE A C 1
ATOM 897 O O . ILE A 1 114 ? 5.642 0.665 -5.898 1.00 92.31 114 ILE A O 1
ATOM 901 N N . ALA A 1 115 ? 7.358 0.184 -4.530 1.00 95.06 115 ALA A N 1
ATOM 902 C CA . ALA A 1 115 ? 6.545 -0.337 -3.440 1.00 95.06 115 ALA A CA 1
ATOM 903 C C . ALA A 1 115 ? 5.633 0.748 -2.843 1.00 95.06 115 ALA A C 1
ATOM 905 O O . ALA A 1 115 ? 4.461 0.487 -2.580 1.00 95.06 115 ALA A O 1
ATOM 906 N N . MET A 1 116 ? 6.131 1.980 -2.695 1.00 95.75 116 MET A N 1
ATOM 907 C CA . MET A 1 116 ? 5.318 3.103 -2.218 1.00 95.75 116 MET A CA 1
ATOM 908 C C . MET A 1 116 ? 4.285 3.575 -3.245 1.00 95.75 116 MET A C 1
ATOM 910 O O . MET A 1 116 ? 3.162 3.895 -2.860 1.00 95.75 116 MET A O 1
ATOM 914 N N . ASP A 1 117 ? 4.612 3.559 -4.539 1.00 96.19 117 ASP A N 1
ATOM 915 C CA . ASP A 1 117 ? 3.620 3.778 -5.598 1.00 96.19 117 ASP A CA 1
ATOM 916 C C . ASP A 1 117 ? 2.491 2.750 -5.516 1.00 96.19 117 ASP A C 1
ATOM 918 O O . ASP A 1 117 ? 1.315 3.116 -5.531 1.00 96.19 117 ASP A O 1
ATOM 922 N N . ALA A 1 118 ? 2.841 1.468 -5.377 1.00 97.50 118 ALA A N 1
ATOM 923 C CA . ALA A 1 118 ? 1.865 0.401 -5.203 1.00 97.50 118 ALA A CA 1
ATOM 924 C C . ALA A 1 118 ? 1.019 0.615 -3.942 1.00 97.50 118 ALA A C 1
ATOM 926 O O . ALA A 1 118 ? -0.199 0.503 -4.007 1.00 97.50 118 ALA A O 1
ATOM 927 N N . PHE A 1 119 ? 1.630 0.986 -2.817 1.00 98.38 119 PHE A N 1
ATOM 928 C CA . PHE A 1 119 ? 0.909 1.274 -1.580 1.00 98.38 119 PHE A CA 1
ATOM 929 C C . PHE A 1 119 ? -0.134 2.387 -1.751 1.00 98.38 119 PHE A C 1
ATOM 931 O O . PHE A 1 119 ? -1.315 2.170 -1.477 1.00 98.38 119 PHE A O 1
ATOM 938 N N . PHE A 1 120 ? 0.264 3.560 -2.252 1.00 98.06 120 PHE A N 1
ATOM 939 C CA . PHE A 1 120 ? -0.671 4.675 -2.413 1.00 98.06 120 PHE A CA 1
ATOM 940 C C . PHE A 1 120 ? -1.766 4.377 -3.438 1.00 98.06 120 PHE A C 1
ATOM 942 O O . PHE A 1 120 ? -2.930 4.700 -3.200 1.00 98.06 120 PHE A O 1
ATOM 949 N N . VAL A 1 121 ? -1.421 3.721 -4.550 1.00 98.19 121 VAL A N 1
ATOM 950 C CA . VAL A 1 121 ? -2.411 3.327 -5.561 1.00 98.19 121 VAL A CA 1
ATOM 951 C C . VAL A 1 121 ? -3.359 2.261 -5.026 1.00 98.19 121 VAL A C 1
ATOM 953 O O . VAL A 1 121 ? -4.542 2.316 -5.358 1.00 98.19 121 VAL A O 1
ATOM 956 N N . ALA A 1 122 ? -2.894 1.323 -4.196 1.00 98.50 122 ALA A N 1
ATOM 957 C CA . ALA A 1 122 ? -3.766 0.351 -3.545 1.00 98.50 122 ALA A CA 1
ATOM 958 C C . ALA A 1 122 ? -4.782 1.066 -2.653 1.00 98.50 122 ALA A C 1
ATOM 960 O O . ALA A 1 122 ? -5.977 0.851 -2.820 1.00 98.50 122 ALA A O 1
ATOM 961 N N . VAL A 1 123 ? -4.325 1.968 -1.778 1.00 98.50 123 VAL A N 1
ATOM 962 C CA . VAL A 1 123 ? -5.194 2.733 -0.870 1.00 98.50 123 VAL A CA 1
ATOM 963 C C . VAL A 1 123 ? -6.238 3.553 -1.639 1.00 98.50 123 VAL A C 1
ATOM 965 O O . VAL A 1 123 ? -7.417 3.483 -1.295 1.00 98.50 123 VAL A O 1
ATOM 968 N N . ASP A 1 124 ? -5.843 4.270 -2.696 1.00 98.44 124 ASP A N 1
ATOM 969 C CA . ASP A 1 124 ? -6.766 5.050 -3.544 1.00 98.44 124 ASP A CA 1
ATOM 970 C C . ASP A 1 124 ? -7.717 4.178 -4.368 1.00 98.44 124 ASP A C 1
ATOM 972 O O . ASP A 1 124 ? -8.892 4.490 -4.536 1.00 98.44 124 ASP A O 1
ATOM 976 N N . SER A 1 125 ? -7.226 3.081 -4.935 1.00 98.31 125 SER A N 1
ATOM 977 C CA . SER A 1 125 ? -8.039 2.266 -5.837 1.00 98.31 125 SER A CA 1
ATOM 978 C C . SER A 1 125 ? -9.031 1.396 -5.070 1.00 98.31 125 SER A C 1
ATOM 980 O O . SER A 1 125 ? -10.159 1.220 -5.529 1.00 98.31 125 SER A O 1
ATOM 982 N N . LEU A 1 126 ? -8.636 0.895 -3.895 1.00 98.56 126 LEU A N 1
ATOM 983 C CA . LEU A 1 126 ? -9.509 0.157 -2.985 1.00 98.56 126 LEU A CA 1
ATOM 984 C C . LEU A 1 126 ? -10.621 1.054 -2.428 1.00 98.56 126 LEU A C 1
ATOM 986 O O . LEU A 1 126 ? -11.768 0.623 -2.385 1.00 98.56 126 LEU A O 1
ATOM 990 N N . SER A 1 127 ? -10.357 2.323 -2.101 1.00 98.06 127 SER A N 1
ATOM 991 C CA . SER A 1 127 ? -11.411 3.201 -1.564 1.00 98.06 127 SER A CA 1
ATOM 992 C C . SER A 1 127 ? -12.527 3.488 -2.578 1.00 98.06 127 SER A C 1
ATOM 994 O O . SER A 1 127 ? -13.613 3.917 -2.203 1.00 98.06 127 SER A O 1
ATOM 996 N N . ARG A 1 128 ? -12.282 3.211 -3.865 1.00 97.38 128 ARG A N 1
ATOM 997 C CA . ARG A 1 128 ? -13.205 3.452 -4.983 1.00 97.38 128 ARG A CA 1
ATOM 998 C C . ARG A 1 128 ? -14.001 2.221 -5.424 1.00 97.38 128 ARG A C 1
ATOM 1000 O O . ARG A 1 128 ? -14.766 2.329 -6.383 1.00 97.38 128 ARG A O 1
ATOM 1007 N N . ILE A 1 129 ? -13.811 1.058 -4.801 1.00 96.56 129 ILE A N 1
ATOM 1008 C CA . ILE A 1 129 ? -14.600 -0.150 -5.095 1.00 96.56 129 ILE A CA 1
ATOM 1009 C C . ILE A 1 129 ? -15.592 -0.439 -3.957 1.00 96.56 129 ILE A C 1
ATOM 1011 O O . ILE A 1 129 ? -15.358 -0.002 -2.830 1.00 96.56 129 ILE A O 1
ATOM 1015 N N . PRO A 1 130 ? -16.696 -1.170 -4.218 1.00 94.94 130 PRO A N 1
ATOM 1016 C CA . PRO A 1 130 ? -17.657 -1.536 -3.177 1.00 94.94 130 PRO A CA 1
ATOM 1017 C C . PRO A 1 130 ? -16.972 -2.215 -1.988 1.00 94.94 130 PRO A C 1
ATOM 1019 O O . PRO A 1 130 ? -16.159 -3.115 -2.190 1.00 94.94 130 PRO A O 1
ATOM 1022 N N . ASP A 1 131 ? -17.262 -1.730 -0.779 1.00 93.31 131 ASP A N 1
ATOM 1023 C CA . ASP A 1 131 ? -16.656 -2.125 0.506 1.00 93.31 131 ASP A CA 1
ATOM 1024 C C . ASP A 1 131 ? -15.125 -1.982 0.614 1.00 93.31 131 ASP A C 1
ATOM 1026 O O . ASP A 1 131 ? -14.560 -2.138 1.698 1.00 93.31 131 ASP A O 1
ATOM 1030 N N . GLY A 1 132 ? -14.439 -1.592 -0.462 1.00 97.00 132 GLY A N 1
ATOM 1031 C CA . GLY A 1 132 ? -12.981 -1.560 -0.541 1.00 97.00 132 GLY A CA 1
ATOM 1032 C C . GLY A 1 132 ? -12.311 -0.556 0.392 1.00 97.00 132 GLY A C 1
ATOM 1033 O O . GLY A 1 132 ? -11.132 -0.709 0.705 1.00 97.00 132 GLY A O 1
ATOM 1034 N N . ILE A 1 133 ? -13.067 0.402 0.931 1.00 97.94 133 ILE A N 1
ATOM 1035 C CA . ILE A 1 133 ? -12.586 1.340 1.950 1.00 97.94 133 ILE A CA 1
ATOM 1036 C C . ILE A 1 133 ? -12.041 0.628 3.200 1.00 97.94 133 ILE A C 1
ATOM 1038 O O . ILE A 1 133 ? -11.084 1.110 3.807 1.00 97.94 133 ILE A O 1
ATOM 1042 N N . TRP A 1 134 ? -12.575 -0.552 3.547 1.00 98.06 134 TRP A N 1
ATOM 1043 C CA . TRP A 1 134 ? -12.042 -1.385 4.630 1.00 98.06 134 TRP A CA 1
ATOM 1044 C C . TRP A 1 134 ? -10.684 -1.993 4.267 1.00 98.06 134 TRP A C 1
ATOM 1046 O O . TRP A 1 134 ? -9.803 -2.062 5.120 1.00 98.06 134 TRP A O 1
ATOM 1056 N N . GLY A 1 135 ? -10.475 -2.362 2.999 1.00 98.19 135 GLY A N 1
ATOM 1057 C CA . GLY A 1 135 ? -9.173 -2.800 2.487 1.00 98.19 135 GLY A CA 1
ATOM 1058 C C . GLY A 1 135 ? -8.137 -1.672 2.495 1.00 98.19 135 GLY A C 1
ATOM 1059 O O . GLY A 1 135 ? -6.997 -1.881 2.909 1.00 98.19 135 GLY A O 1
ATOM 1060 N N . SER A 1 136 ? -8.536 -0.450 2.125 1.00 98.56 136 SER A N 1
ATOM 1061 C CA . SER A 1 136 ? -7.682 0.740 2.258 1.00 98.56 136 SER A CA 1
ATOM 1062 C C . SER A 1 136 ? -7.275 0.980 3.710 1.00 98.56 136 SER A C 1
ATOM 1064 O O . SER A 1 136 ? -6.095 1.187 3.993 1.00 98.56 136 SER A O 1
ATOM 1066 N N . ALA A 1 137 ? -8.237 0.924 4.637 1.00 98.31 137 ALA A N 1
ATOM 1067 C CA . ALA A 1 137 ? -7.979 1.093 6.063 1.00 98.31 137 ALA A CA 1
ATOM 1068 C C . ALA A 1 137 ? -7.074 -0.011 6.621 1.00 98.31 137 ALA A C 1
ATOM 1070 O O . ALA A 1 137 ? -6.198 0.283 7.424 1.00 98.31 137 ALA A O 1
ATOM 1071 N N . TYR A 1 138 ? -7.224 -1.254 6.161 1.00 98.38 138 TYR A N 1
ATOM 1072 C CA . TYR A 1 138 ? -6.353 -2.363 6.548 1.00 98.38 138 TYR A CA 1
ATOM 1073 C C . TYR A 1 138 ? -4.897 -2.130 6.134 1.00 98.38 138 TYR A C 1
ATOM 1075 O O . TYR A 1 138 ? -3.992 -2.250 6.959 1.00 98.38 138 TYR A O 1
ATOM 1083 N N . LEU A 1 139 ? -4.653 -1.734 4.879 1.00 98.38 139 LEU A N 1
ATOM 1084 C CA . LEU A 1 139 ? -3.295 -1.435 4.412 1.00 98.38 139 LEU A CA 1
ATOM 1085 C C . LEU A 1 139 ? -2.682 -0.249 5.162 1.00 98.38 139 LEU A C 1
ATOM 1087 O O . LEU A 1 139 ? -1.496 -0.284 5.496 1.00 98.38 139 LEU A O 1
ATOM 1091 N N . LEU A 1 140 ? -3.480 0.780 5.453 1.00 98.06 140 LEU A N 1
ATOM 1092 C CA . LEU A 1 140 ? -3.042 1.896 6.286 1.00 98.06 140 LEU A CA 1
ATOM 1093 C C . LEU A 1 140 ? -2.747 1.437 7.721 1.00 98.06 140 LEU A C 1
ATOM 1095 O O . LEU A 1 140 ? -1.692 1.788 8.232 1.00 98.06 140 LEU A O 1
ATOM 1099 N N . ASP A 1 141 ? -3.582 0.610 8.357 1.00 97.25 141 ASP A N 1
ATOM 1100 C CA . ASP A 1 141 ? -3.309 0.066 9.699 1.00 97.25 141 ASP A CA 1
ATOM 1101 C C . ASP A 1 141 ? -1.965 -0.671 9.751 1.00 97.25 141 ASP A C 1
ATOM 1103 O O . ASP A 1 141 ? -1.163 -0.443 10.660 1.00 97.25 141 ASP A O 1
ATOM 1107 N N . LEU A 1 142 ? -1.677 -1.512 8.750 1.00 97.06 142 LEU A N 1
ATOM 1108 C CA . LEU A 1 142 ? -0.376 -2.168 8.629 1.00 97.06 142 LEU A CA 1
ATOM 1109 C C . LEU A 1 142 ? 0.749 -1.136 8.501 1.00 97.06 142 LEU A C 1
ATOM 1111 O O . LEU A 1 142 ? 1.671 -1.120 9.314 1.00 97.06 142 LEU A O 1
ATOM 1115 N N . PHE A 1 143 ? 0.655 -0.225 7.532 1.00 97.44 143 PHE A N 1
ATOM 1116 C CA . PHE A 1 143 ? 1.685 0.787 7.293 1.00 97.44 143 PHE A CA 1
ATOM 1117 C C . PHE A 1 143 ? 1.927 1.690 8.511 1.00 97.44 143 PHE A C 1
ATOM 1119 O O . PHE A 1 143 ? 3.068 2.029 8.828 1.00 97.44 143 PHE A O 1
ATOM 1126 N N . GLY A 1 144 ? 0.863 2.033 9.239 1.00 95.56 144 GLY A N 1
ATOM 1127 C CA . GLY A 1 144 ? 0.883 2.896 10.416 1.00 95.56 144 GLY A CA 1
ATOM 1128 C C . GLY A 1 144 ? 1.696 2.339 11.585 1.00 95.56 144 GLY A C 1
ATOM 1129 O O . GLY A 1 144 ? 2.118 3.114 12.449 1.00 95.56 144 GLY A O 1
ATOM 1130 N N . LYS A 1 145 ? 1.990 1.031 11.583 1.00 95.38 145 LYS A N 1
ATOM 1131 C CA . LYS A 1 145 ? 2.908 0.376 12.534 1.00 95.38 145 LYS A CA 1
ATOM 1132 C C . LYS A 1 145 ? 4.368 0.781 12.297 1.00 95.38 145 LYS A C 1
ATOM 1134 O O . LYS A 1 145 ? 5.187 0.670 13.205 1.00 95.38 145 LYS A O 1
ATOM 1139 N N . SER A 1 146 ? 4.690 1.329 11.123 1.00 94.25 146 SER A N 1
ATOM 1140 C CA . SER A 1 146 ? 5.985 1.940 10.827 1.00 94.25 146 SER A CA 1
ATOM 1141 C C . SER A 1 146 ? 6.009 3.415 11.222 1.00 94.25 146 SER A C 1
ATOM 1143 O O . SER A 1 146 ? 5.550 4.285 10.478 1.00 94.25 146 SER A O 1
ATOM 1145 N N . GLY A 1 147 ? 6.614 3.730 12.372 1.00 90.62 147 GLY A N 1
ATOM 1146 C CA . GLY A 1 147 ? 6.785 5.122 12.808 1.00 90.62 147 GLY A CA 1
ATOM 1147 C C . GLY A 1 147 ? 7.507 5.983 11.762 1.00 90.62 147 GLY A C 1
ATOM 1148 O O . GLY A 1 147 ? 7.037 7.065 11.421 1.00 90.62 147 GLY A O 1
ATOM 1149 N N . MET A 1 148 ? 8.598 5.466 11.183 1.00 90.62 148 MET A N 1
ATOM 1150 C CA . MET A 1 148 ? 9.337 6.173 10.131 1.00 90.62 148 MET A CA 1
ATOM 1151 C C . MET A 1 148 ? 8.549 6.263 8.818 1.00 90.62 148 MET A C 1
ATOM 1153 O O . MET A 1 148 ? 8.651 7.267 8.119 1.00 90.62 148 MET A O 1
ATOM 1157 N N . GLY A 1 149 ? 7.745 5.247 8.479 1.00 91.06 149 GLY A N 1
ATOM 1158 C CA . GLY A 1 149 ? 6.904 5.281 7.277 1.00 91.06 149 GLY A CA 1
ATOM 1159 C C . GLY A 1 149 ? 5.918 6.442 7.306 1.00 91.06 149 GLY A C 1
ATOM 1160 O O . GLY A 1 149 ? 5.812 7.187 6.333 1.00 91.06 149 GLY A O 1
ATOM 1161 N N . LYS A 1 150 ? 5.276 6.668 8.457 1.00 93.38 150 LYS A N 1
ATOM 1162 C CA . LYS A 1 150 ? 4.375 7.812 8.642 1.00 93.38 150 LYS A CA 1
ATOM 1163 C C . LYS A 1 150 ? 5.086 9.153 8.478 1.00 93.38 150 LYS A C 1
ATOM 1165 O O . LYS A 1 150 ? 4.591 10.008 7.750 1.00 93.38 150 LYS A O 1
ATOM 1170 N N . VAL A 1 151 ? 6.262 9.318 9.084 1.00 91.62 151 VAL A N 1
ATOM 1171 C CA . VAL A 1 151 ? 7.052 10.555 8.951 1.00 91.62 151 VAL A CA 1
ATOM 1172 C C . VAL A 1 151 ? 7.432 10.816 7.491 1.00 91.62 151 VAL A C 1
ATOM 1174 O O . VAL A 1 151 ? 7.285 11.931 7.005 1.00 91.62 151 VAL A O 1
ATOM 1177 N N . MET A 1 152 ? 7.882 9.786 6.772 1.00 89.12 152 MET A N 1
ATOM 1178 C CA . MET A 1 152 ? 8.395 9.939 5.408 1.00 89.12 152 MET A CA 1
ATOM 1179 C C . MET A 1 152 ? 7.305 10.112 4.345 1.00 89.12 152 MET A C 1
ATOM 1181 O O . MET A 1 152 ? 7.552 10.781 3.346 1.00 89.12 152 MET A O 1
ATOM 1185 N N . PHE A 1 153 ? 6.137 9.488 4.525 1.00 92.75 153 PHE A N 1
ATOM 1186 C CA . PHE A 1 153 ? 5.148 9.341 3.450 1.00 92.75 153 PHE A CA 1
ATOM 1187 C C . PHE A 1 153 ? 3.736 9.834 3.802 1.00 92.75 153 PHE A C 1
ATOM 1189 O O . PHE A 1 153 ? 2.931 10.035 2.897 1.00 92.75 153 PHE A O 1
ATOM 1196 N N . ILE A 1 154 ? 3.410 10.034 5.084 1.00 94.88 154 ILE A N 1
ATOM 1197 C CA . ILE A 1 154 ? 2.087 10.528 5.516 1.00 94.88 154 ILE A CA 1
ATOM 1198 C C . ILE A 1 154 ? 2.157 11.998 5.930 1.00 94.88 154 ILE A C 1
ATOM 1200 O O . ILE A 1 154 ? 1.304 12.784 5.526 1.00 94.88 154 ILE A O 1
ATOM 1204 N N . GLU A 1 155 ? 3.178 12.400 6.694 1.00 94.25 155 GLU A N 1
ATOM 1205 C CA . GLU A 1 155 ? 3.336 13.810 7.073 1.00 94.25 155 GLU A CA 1
ATOM 1206 C C . GLU A 1 155 ? 3.593 14.708 5.850 1.00 94.25 155 GLU A C 1
ATOM 1208 O O . GLU A 1 155 ? 3.041 15.811 5.773 1.00 94.25 155 GLU A O 1
ATOM 1213 N N . GLU A 1 156 ? 4.401 14.222 4.899 1.00 92.69 156 GLU A N 1
ATOM 1214 C CA . GLU A 1 156 ? 4.589 14.793 3.562 1.00 92.69 156 GLU A CA 1
ATOM 1215 C C . GLU A 1 156 ? 3.965 13.869 2.507 1.00 92.69 156 GLU A C 1
ATOM 1217 O O . GLU A 1 156 ? 4.617 12.969 1.979 1.00 92.69 156 GLU A O 1
ATOM 1222 N N . ILE A 1 157 ? 2.685 14.088 2.205 1.00 94.88 157 ILE A N 1
ATOM 1223 C CA . ILE A 1 157 ? 1.907 13.202 1.331 1.00 94.88 157 ILE A CA 1
ATOM 1224 C C . ILE A 1 157 ? 1.855 13.722 -0.123 1.00 94.88 157 ILE A C 1
ATOM 1226 O O . ILE A 1 157 ? 1.815 14.943 -0.333 1.00 94.88 157 ILE A O 1
ATOM 1230 N N . PRO A 1 158 ? 1.821 12.844 -1.148 1.00 95.25 158 PRO A N 1
ATOM 1231 C CA . PRO A 1 158 ? 1.615 13.263 -2.535 1.00 95.25 158 PRO A CA 1
ATOM 1232 C C . PRO A 1 158 ? 0.290 14.006 -2.761 1.00 95.25 158 PRO A C 1
ATOM 1234 O O . PRO A 1 158 ? -0.712 13.748 -2.094 1.00 95.25 158 PRO A O 1
ATOM 1237 N N . GLU A 1 159 ? 0.264 14.908 -3.746 1.00 94.94 159 GLU A N 1
ATOM 1238 C CA . GLU A 1 159 ? -0.941 15.663 -4.116 1.00 94.94 159 GLU A CA 1
ATOM 1239 C C . GLU A 1 159 ? -2.139 14.753 -4.428 1.00 94.94 159 GLU A C 1
ATOM 1241 O O . GLU A 1 159 ? -2.034 13.820 -5.223 1.00 94.94 159 GLU A O 1
ATOM 1246 N N . GLY A 1 160 ? -3.286 15.042 -3.801 1.00 94.56 160 GLY A N 1
ATOM 1247 C CA . GLY A 1 160 ? -4.546 14.314 -3.967 1.00 94.56 160 GLY A CA 1
ATOM 1248 C C . GLY A 1 160 ? -4.752 13.177 -2.965 1.00 94.56 160 GLY A C 1
ATOM 1249 O O . GLY A 1 160 ? -5.897 12.861 -2.638 1.00 94.56 160 GLY A O 1
ATOM 1250 N N . MET A 1 161 ? -3.672 12.598 -2.430 1.00 96.88 161 MET A N 1
ATOM 1251 C CA . MET A 1 161 ? -3.755 11.504 -1.456 1.00 96.88 161 MET A CA 1
ATOM 1252 C C . MET A 1 161 ? -4.189 11.973 -0.064 1.00 96.88 161 MET A C 1
ATOM 1254 O O . MET A 1 161 ? -4.666 11.168 0.729 1.00 96.88 161 MET A O 1
ATOM 1258 N N . ASP A 1 162 ? -4.098 13.271 0.219 1.00 96.38 162 ASP A N 1
ATOM 1259 C CA . ASP A 1 162 ? -4.622 13.900 1.431 1.00 96.38 162 ASP A CA 1
ATOM 1260 C C . ASP A 1 162 ? -6.136 13.698 1.579 1.00 96.38 162 ASP A C 1
ATOM 1262 O O . ASP A 1 162 ? -6.631 13.361 2.659 1.00 96.38 162 ASP A O 1
ATOM 1266 N N . ARG A 1 163 ? -6.869 13.836 0.469 1.00 97.12 163 ARG A N 1
ATOM 1267 C CA . ARG A 1 163 ? -8.321 13.631 0.430 1.00 97.12 163 ARG A CA 1
ATOM 1268 C C . ARG A 1 163 ? -8.675 12.165 0.612 1.00 97.12 163 ARG A C 1
ATOM 1270 O O . ARG A 1 163 ? -9.545 11.859 1.418 1.00 97.12 163 ARG A O 1
ATOM 1277 N N . VAL A 1 164 ? -7.958 11.282 -0.085 1.00 97.81 164 VAL A N 1
ATOM 1278 C CA . VAL A 1 164 ? -8.137 9.827 0.018 1.00 97.81 164 VAL A CA 1
ATOM 1279 C C . VAL A 1 164 ? -7.905 9.365 1.455 1.00 97.81 164 VAL A C 1
ATOM 1281 O O . VAL A 1 164 ? -8.738 8.661 2.016 1.00 97.81 164 VAL A O 1
ATOM 1284 N N . LEU A 1 165 ? -6.805 9.795 2.082 1.00 97.56 165 LEU A N 1
ATOM 1285 C CA . LEU A 1 165 ? -6.500 9.426 3.462 1.00 97.56 165 LEU A CA 1
ATOM 1286 C C . LEU A 1 165 ? -7.590 9.917 4.420 1.00 97.56 165 LEU A C 1
ATOM 1288 O O . LEU A 1 165 ? -8.083 9.145 5.240 1.00 97.56 165 LEU A O 1
ATOM 1292 N N . SER A 1 166 ? -8.008 11.176 4.282 1.00 96.75 166 SER A N 1
ATOM 1293 C CA . SER A 1 166 ? -9.060 11.768 5.118 1.00 96.75 166 SER A CA 1
ATOM 1294 C C . SER A 1 166 ? -10.401 11.039 4.974 1.00 96.75 166 SER A C 1
ATOM 1296 O O . SER A 1 166 ? -11.099 10.816 5.964 1.00 96.75 166 SER A O 1
ATOM 1298 N N . GLU A 1 167 ? -10.760 10.633 3.756 1.00 97.62 167 GLU A N 1
ATOM 1299 C CA . GLU A 1 167 ? -11.972 9.861 3.471 1.00 97.62 167 GLU A CA 1
ATOM 1300 C C . GLU A 1 167 ? -11.928 8.477 4.128 1.00 97.62 167 GLU A C 1
ATOM 1302 O O . GLU A 1 167 ? -12.874 8.095 4.822 1.00 97.62 167 GLU A O 1
ATOM 1307 N N . VAL A 1 168 ? -10.815 7.752 3.984 1.00 97.94 168 VAL A N 1
ATOM 1308 C CA . VAL A 1 168 ? -10.646 6.428 4.599 1.00 97.94 168 VAL A CA 1
ATOM 1309 C C . VAL A 1 168 ? -10.694 6.531 6.123 1.00 97.94 168 VAL A C 1
ATOM 1311 O O . VAL A 1 168 ? -11.436 5.781 6.759 1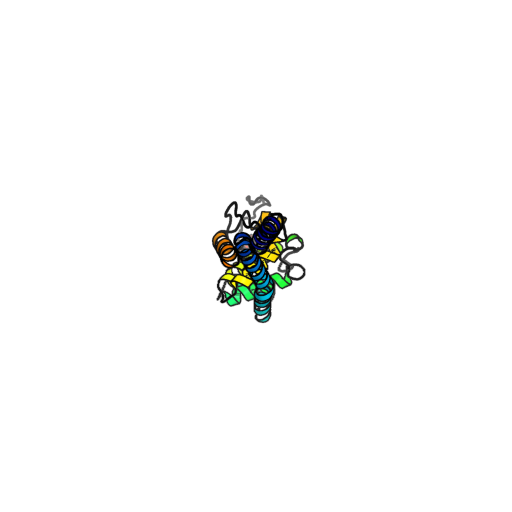.00 97.94 168 VAL A O 1
ATOM 1314 N N . VAL A 1 169 ? -9.966 7.480 6.720 1.00 96.75 169 VAL A N 1
ATOM 1315 C CA . VAL A 1 169 ? -9.918 7.671 8.179 1.00 96.75 169 VAL A CA 1
ATOM 1316 C C . VAL A 1 169 ? -11.296 8.036 8.734 1.00 96.75 169 VAL A C 1
ATOM 1318 O O . VAL A 1 169 ? -11.755 7.405 9.685 1.00 96.75 169 VAL A O 1
ATOM 1321 N N . SER A 1 170 ? -11.989 9.002 8.126 1.00 95.62 170 SER A N 1
ATOM 1322 C CA . SER A 1 170 ? -13.309 9.445 8.599 1.00 95.62 170 SER A CA 1
ATOM 1323 C C . SER A 1 170 ? -14.394 8.375 8.449 1.00 95.62 170 SER A C 1
ATOM 1325 O O . SER A 1 170 ? -15.236 8.231 9.336 1.00 95.62 170 SER A O 1
ATOM 1327 N N . SER A 1 171 ? -14.350 7.580 7.378 1.00 94.75 171 SER A N 1
ATOM 1328 C CA . SER A 1 171 ? -15.361 6.551 7.105 1.00 94.75 171 SER A CA 1
ATOM 1329 C C . SER A 1 171 ? -15.162 5.284 7.934 1.00 94.75 171 SER A C 1
ATOM 1331 O O . SER A 1 171 ? -16.133 4.655 8.353 1.00 94.75 171 SER A O 1
ATOM 1333 N N . THR A 1 172 ? -13.909 4.900 8.192 1.00 95.62 172 THR A N 1
ATOM 1334 C CA . THR A 1 172 ? 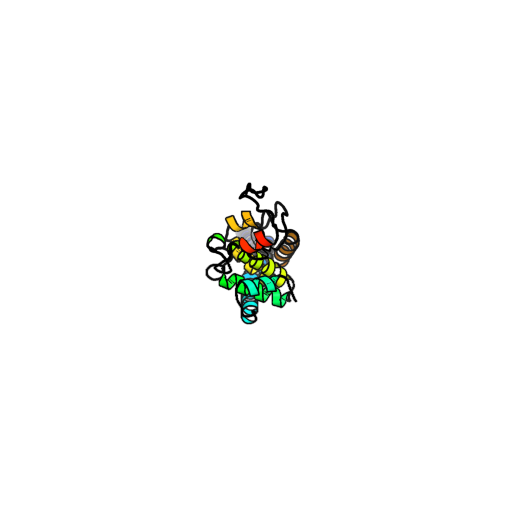-13.588 3.638 8.883 1.00 95.62 172 THR A CA 1
ATOM 1335 C C . THR A 1 172 ? -13.277 3.819 10.363 1.00 95.62 172 THR A C 1
ATOM 1337 O O . THR A 1 172 ? -13.342 2.852 11.116 1.00 95.62 172 THR A O 1
ATOM 1340 N N . GLY A 1 173 ? -12.990 5.046 10.813 1.00 93.69 173 GLY A N 1
ATOM 1341 C CA . GLY A 1 173 ? -12.528 5.308 12.177 1.00 93.69 173 GLY A CA 1
ATOM 1342 C C . GLY A 1 173 ? -11.144 4.720 12.454 1.00 93.69 173 GLY A C 1
ATOM 1343 O O . GLY A 1 173 ? -10.883 4.297 13.579 1.00 93.69 173 GLY A O 1
ATOM 1344 N N . LEU A 1 174 ? -10.288 4.646 11.428 1.00 94.81 174 LEU A N 1
ATOM 1345 C CA . LEU A 1 174 ? -8.934 4.103 11.521 1.00 94.81 174 LEU A CA 1
ATOM 1346 C C . LEU A 1 174 ? -8.169 4.752 12.695 1.00 94.81 174 LEU A C 1
ATOM 1348 O O . LEU A 1 174 ? -7.993 5.974 12.697 1.00 94.81 174 LEU A O 1
ATOM 1352 N N . PRO A 1 175 ? -7.710 3.972 13.693 1.00 89.50 175 PRO A N 1
ATOM 1353 C CA . PRO A 1 175 ? -7.035 4.527 14.858 1.00 89.50 175 PRO A CA 1
ATOM 1354 C C . PRO A 1 175 ? -5.634 5.056 14.523 1.00 89.50 175 PRO A C 1
ATOM 1356 O O . PRO A 1 175 ? -4.991 4.637 13.559 1.00 89.50 175 PRO A O 1
ATOM 1359 N N . GLY A 1 176 ? -5.131 5.937 15.387 1.00 88.44 176 GLY A N 1
ATOM 1360 C CA . GLY A 1 176 ? -3.782 6.493 15.300 1.00 88.44 176 GLY A CA 1
ATOM 1361 C C . GLY A 1 176 ? -3.733 7.908 14.729 1.00 88.44 176 GLY A C 1
ATOM 1362 O O . GLY A 1 176 ? -4.738 8.475 14.312 1.00 88.44 176 GLY A O 1
ATOM 1363 N N . ASP A 1 177 ? -2.535 8.488 14.758 1.00 90.88 177 ASP A N 1
ATOM 1364 C CA . ASP A 1 177 ? -2.287 9.810 14.188 1.00 90.88 177 ASP A CA 1
ATOM 1365 C C . ASP A 1 177 ? -1.998 9.706 12.685 1.00 90.88 177 ASP A C 1
ATOM 1367 O O . ASP A 1 177 ? -0.977 9.131 12.283 1.00 90.88 177 ASP A O 1
ATOM 1371 N N . TRP A 1 178 ? -2.918 10.273 11.901 1.00 94.81 178 TRP A N 1
ATOM 1372 C CA . TRP A 1 178 ? -2.904 10.382 10.439 1.00 94.81 178 TRP A CA 1
ATOM 1373 C C . TRP A 1 178 ? -2.779 11.841 9.975 1.00 94.81 178 TRP A C 1
ATOM 1375 O O . TRP A 1 178 ? -3.166 12.180 8.857 1.00 94.81 178 TRP A O 1
ATOM 1385 N N . SER A 1 179 ? -2.271 12.720 10.842 1.00 92.00 179 SER A N 1
ATOM 1386 C CA . SER A 1 179 ? -2.121 14.143 10.548 1.00 92.00 179 SER A CA 1
ATOM 1387 C C . SER A 1 179 ? -1.143 14.384 9.399 1.00 92.00 179 SER A C 1
ATOM 1389 O O . SER A 1 179 ? 0.011 13.956 9.425 1.00 92.00 179 SER A O 1
ATOM 1391 N N . ILE A 1 180 ? -1.599 15.144 8.408 1.00 94.44 180 ILE A N 1
ATOM 1392 C CA . ILE A 1 180 ? -0.794 15.568 7.262 1.00 94.44 180 ILE A CA 1
ATOM 1393 C C . ILE A 1 180 ? -0.247 16.962 7.566 1.00 94.44 180 ILE A C 1
ATOM 1395 O O . ILE A 1 180 ? -1.011 17.882 7.862 1.00 94.44 180 ILE A O 1
ATOM 1399 N N . LYS A 1 181 ? 1.074 17.146 7.478 1.00 94.50 181 LYS A N 1
ATOM 1400 C CA . LYS A 1 181 ? 1.710 18.458 7.683 1.00 94.50 181 LYS A CA 1
ATOM 1401 C C . LYS A 1 181 ? 1.775 19.251 6.391 1.00 94.50 181 LYS A C 1
ATOM 1403 O O . LYS A 1 181 ? 1.619 20.472 6.399 1.00 94.50 181 LYS A O 1
ATOM 1408 N N . ARG A 1 182 ? 2.051 18.570 5.279 1.00 94.44 182 ARG A N 1
ATOM 1409 C CA . ARG A 1 182 ? 2.231 19.208 3.981 1.00 94.44 182 ARG A CA 1
ATOM 1410 C C . ARG A 1 182 ? 1.915 18.252 2.840 1.00 94.44 182 ARG A C 1
ATOM 1412 O O . ARG A 1 182 ? 2.267 17.081 2.874 1.00 94.44 182 ARG A O 1
ATOM 1419 N N . THR A 1 183 ? 1.348 18.800 1.776 1.00 94.50 183 THR A N 1
ATOM 1420 C CA . THR A 1 183 ? 1.236 18.116 0.488 1.00 94.50 183 THR A CA 1
ATOM 1421 C C . THR A 1 183 ? 2.447 18.455 -0.383 1.00 94.50 183 THR A C 1
ATOM 1423 O O . THR A 1 183 ? 2.776 19.637 -0.558 1.00 94.50 183 THR A O 1
ATOM 1426 N N . ARG A 1 184 ? 3.139 17.447 -0.926 1.00 88.81 184 ARG A N 1
ATOM 1427 C CA . ARG A 1 184 ? 4.347 17.639 -1.741 1.00 88.81 184 ARG A CA 1
ATOM 1428 C C . ARG A 1 184 ? 4.503 16.560 -2.810 1.00 88.81 184 ARG A C 1
ATOM 1430 O O . ARG A 1 184 ? 4.414 15.373 -2.531 1.00 88.81 184 ARG A O 1
ATOM 1437 N N . GLY A 1 185 ? 4.851 16.987 -4.024 1.00 88.00 185 GLY A N 1
ATOM 1438 C CA . GLY A 1 185 ? 5.060 16.074 -5.148 1.00 88.00 185 GLY A CA 1
ATOM 1439 C C . GLY A 1 185 ? 3.752 15.483 -5.678 1.00 88.00 185 GLY A C 1
ATOM 1440 O O . GLY A 1 185 ? 2.662 15.865 -5.257 1.00 88.00 185 GLY A O 1
ATOM 1441 N N . LYS A 1 186 ? 3.867 14.570 -6.642 1.00 91.00 186 LYS A N 1
ATOM 1442 C CA . LYS A 1 186 ? 2.744 13.888 -7.298 1.00 91.00 186 LYS A CA 1
ATOM 1443 C C . LYS A 1 186 ? 3.077 12.411 -7.443 1.00 91.00 186 LYS A C 1
ATOM 1445 O O . LYS A 1 186 ? 4.252 12.068 -7.518 1.00 91.00 186 LYS A O 1
ATOM 1450 N N . LEU A 1 187 ? 2.052 11.567 -7.516 1.00 91.56 187 LEU A N 1
ATOM 1451 C CA . LEU A 1 187 ? 2.226 10.194 -7.984 1.00 91.56 187 LEU A CA 1
ATOM 1452 C C . LEU A 1 187 ? 2.437 10.176 -9.514 1.00 91.56 187 LEU A C 1
ATOM 1454 O O . LEU A 1 187 ? 1.843 11.010 -10.208 1.00 91.56 187 LEU A O 1
ATOM 1458 N N . PRO A 1 188 ? 3.231 9.234 -10.059 1.00 91.69 188 PRO A N 1
ATOM 1459 C CA . PRO A 1 188 ? 4.106 8.299 -9.342 1.00 91.69 188 PRO A CA 1
ATOM 1460 C C . PRO A 1 188 ? 5.250 9.007 -8.598 1.00 91.69 188 PRO A C 1
ATOM 1462 O O . PRO A 1 188 ? 5.846 9.950 -9.118 1.00 91.69 188 PRO A O 1
ATOM 1465 N N . VAL A 1 189 ? 5.587 8.513 -7.404 1.00 87.25 189 VAL A N 1
ATOM 1466 C CA . VAL A 1 189 ? 6.797 8.885 -6.658 1.00 87.25 189 VAL A CA 1
ATOM 1467 C C . VAL A 1 189 ? 8.037 8.446 -7.429 1.00 87.25 189 VAL A C 1
ATOM 1469 O O . VAL A 1 189 ? 9.037 9.165 -7.444 1.00 87.25 189 VAL A O 1
ATOM 1472 N N . LEU A 1 190 ? 7.987 7.284 -8.090 1.00 82.06 190 LEU A N 1
ATOM 1473 C CA . LEU A 1 190 ? 9.053 6.867 -8.987 1.00 82.06 190 LEU A CA 1
ATOM 1474 C C . LEU A 1 190 ? 9.042 7.755 -10.245 1.00 82.06 190 LEU A C 1
ATOM 1476 O O . LEU A 1 190 ? 8.109 7.669 -11.050 1.00 82.06 190 LEU A O 1
ATOM 1480 N N . PRO A 1 191 ? 10.090 8.564 -10.496 1.00 68.25 191 PRO A N 1
ATOM 1481 C CA . PRO A 1 191 ? 10.181 9.289 -11.750 1.00 68.25 191 PRO A CA 1
ATOM 1482 C C . PRO A 1 191 ? 10.266 8.283 -12.905 1.00 68.25 191 PRO A C 1
ATOM 1484 O O . PRO A 1 191 ? 11.082 7.356 -12.887 1.00 68.25 191 PRO A O 1
ATOM 1487 N N . LEU A 1 192 ? 9.413 8.465 -13.918 1.00 61.22 192 LEU A N 1
ATOM 1488 C CA . LEU A 1 192 ? 9.410 7.664 -15.144 1.00 61.22 192 LEU A CA 1
ATOM 1489 C C . LEU A 1 192 ? 10.768 7.781 -15.851 1.00 61.22 192 LEU A C 1
ATOM 1491 O O . LEU A 1 192 ? 11.005 8.681 -16.657 1.00 61.22 192 LEU A O 1
ATOM 1495 N N . TYR A 1 193 ? 11.664 6.846 -15.553 1.00 56.97 193 TYR A N 1
ATOM 1496 C CA . TYR A 1 193 ? 12.930 6.693 -16.250 1.00 56.97 193 TYR A CA 1
ATOM 1497 C C . TYR A 1 193 ? 12.650 6.071 -17.623 1.00 56.97 193 TYR A C 1
ATOM 1499 O O . TYR A 1 193 ? 12.222 4.922 -17.712 1.00 56.97 193 TYR A O 1
ATOM 1507 N N . ARG A 1 194 ? 12.871 6.823 -18.710 1.00 56.44 194 ARG A N 1
ATOM 1508 C CA . ARG A 1 194 ? 12.597 6.392 -20.101 1.00 56.44 194 ARG A CA 1
ATOM 1509 C C . ARG A 1 194 ? 13.629 5.389 -20.656 1.00 56.44 194 ARG A C 1
ATOM 1511 O O . ARG A 1 194 ? 13.855 5.338 -21.862 1.00 56.44 194 ARG A O 1
ATOM 1518 N N . GLY A 1 195 ? 14.222 4.576 -19.785 1.00 58.06 195 GLY A N 1
ATOM 1519 C CA . GLY A 1 195 ? 15.227 3.575 -20.128 1.00 58.06 195 GLY A CA 1
ATOM 1520 C C . GLY A 1 195 ? 16.644 4.132 -20.252 1.00 58.06 195 GLY A C 1
ATOM 1521 O O . GLY A 1 195 ? 16.907 5.308 -20.008 1.00 58.06 195 GLY A O 1
ATOM 1522 N N . TYR A 1 196 ? 17.563 3.245 -20.626 1.00 59.66 196 TYR A N 1
ATOM 1523 C CA . TYR A 1 196 ? 18.966 3.571 -20.844 1.00 59.66 196 TYR A CA 1
ATOM 1524 C C . TYR A 1 196 ? 19.201 3.942 -22.301 1.00 59.66 196 TYR A C 1
ATOM 1526 O O . TYR A 1 196 ? 18.797 3.218 -23.211 1.00 59.66 196 TYR A O 1
ATOM 1534 N N . ILE A 1 197 ? 19.921 5.035 -22.520 1.00 63.81 197 ILE A N 1
ATOM 1535 C CA . ILE A 1 197 ? 20.592 5.284 -23.790 1.00 63.81 197 ILE A CA 1
ATOM 1536 C C . ILE A 1 197 ? 22.047 4.866 -23.610 1.00 63.81 197 ILE A C 1
ATOM 1538 O O . ILE A 1 197 ? 22.722 5.298 -22.676 1.00 63.81 197 ILE A O 1
ATOM 1542 N N . THR A 1 198 ? 22.527 3.984 -24.487 1.00 76.94 198 THR A N 1
ATOM 1543 C CA . THR A 1 198 ? 23.950 3.640 -24.523 1.00 76.94 198 THR A CA 1
ATOM 1544 C C . THR A 1 198 ? 24.757 4.883 -24.872 1.00 76.94 198 THR A C 1
ATOM 1546 O O . THR A 1 198 ? 24.288 5.720 -25.642 1.00 76.94 198 THR A O 1
ATOM 1549 N N . ARG A 1 199 ? 25.989 4.993 -24.360 1.00 78.50 199 ARG A N 1
ATOM 1550 C CA . ARG A 1 199 ? 26.877 6.123 -24.681 1.00 78.50 199 ARG A CA 1
ATOM 1551 C C . ARG A 1 199 ? 26.988 6.341 -26.195 1.00 78.50 199 ARG A C 1
ATOM 1553 O O . ARG A 1 199 ? 26.791 7.445 -26.669 1.00 78.50 199 ARG A O 1
ATOM 1560 N N . SER A 1 200 ? 27.128 5.262 -26.969 1.00 83.56 200 SER A N 1
ATOM 1561 C CA . SER A 1 200 ? 27.145 5.327 -28.437 1.00 83.56 200 SER A CA 1
ATOM 1562 C C . SER A 1 200 ? 25.851 5.882 -29.053 1.00 83.56 200 SER A C 1
ATOM 1564 O O . SER A 1 200 ? 25.896 6.660 -30.006 1.00 83.56 200 SER A O 1
ATOM 1566 N N . SER A 1 201 ? 24.682 5.516 -28.519 1.00 82.56 201 SER A N 1
ATOM 1567 C CA . SER A 1 201 ? 23.401 6.085 -28.959 1.00 82.56 201 SER A CA 1
ATOM 1568 C C . SER A 1 201 ? 23.230 7.546 -28.535 1.00 82.56 201 SER A C 1
ATOM 1570 O O . SER A 1 201 ? 22.630 8.312 -29.280 1.00 82.56 201 SER A O 1
ATOM 1572 N N . ALA A 1 202 ? 23.754 7.948 -27.375 1.00 84.75 202 ALA A N 1
ATOM 1573 C CA . ALA A 1 202 ? 23.770 9.346 -26.948 1.00 84.75 202 ALA A CA 1
ATOM 1574 C C . ALA A 1 202 ? 24.698 10.186 -27.836 1.00 84.75 202 ALA A C 1
ATOM 1576 O O . ALA A 1 202 ? 24.277 11.232 -28.327 1.00 84.75 202 ALA A O 1
ATOM 1577 N N . ASP A 1 203 ? 25.903 9.686 -28.117 1.00 88.12 203 ASP A N 1
ATOM 1578 C CA . ASP A 1 203 ? 26.898 10.340 -28.970 1.00 88.12 203 ASP A CA 1
ATOM 1579 C C . ASP A 1 203 ? 26.368 10.512 -30.402 1.00 88.12 203 ASP A C 1
ATOM 1581 O O . ASP A 1 203 ? 26.361 11.617 -30.936 1.00 88.12 203 ASP A O 1
ATOM 1585 N N . SER A 1 204 ? 25.823 9.449 -31.008 1.00 90.38 204 SER A N 1
ATOM 1586 C CA . SER A 1 204 ? 25.224 9.513 -32.358 1.00 90.38 204 SER A CA 1
ATOM 1587 C C . SER A 1 204 ? 24.018 10.451 -32.466 1.00 90.38 204 SER A C 1
ATOM 1589 O O . SER A 1 204 ? 23.692 10.916 -33.558 1.00 90.38 204 SER A O 1
ATOM 1591 N N . ARG A 1 205 ? 23.354 10.742 -31.344 1.00 87.00 205 ARG A N 1
ATOM 1592 C CA . ARG A 1 205 ? 22.224 11.674 -31.259 1.00 87.00 205 ARG A CA 1
ATOM 1593 C C . ARG A 1 205 ? 22.635 13.059 -30.753 1.00 87.00 205 ARG A C 1
ATOM 1595 O O . ARG A 1 205 ? 21.749 13.873 -30.510 1.00 87.00 205 ARG A O 1
ATOM 1602 N N . ASN A 1 206 ? 23.937 13.330 -30.600 1.00 87.06 206 ASN A N 1
ATOM 1603 C CA . ASN A 1 206 ? 24.485 14.575 -30.049 1.00 87.06 206 ASN A CA 1
ATOM 1604 C C . ASN A 1 206 ? 23.808 14.991 -28.732 1.00 87.06 206 ASN A C 1
ATOM 1606 O O . ASN A 1 206 ? 23.453 16.154 -28.533 1.00 87.06 206 ASN A O 1
ATOM 1610 N N . MET A 1 207 ? 23.556 14.026 -27.849 1.00 85.31 207 MET A N 1
ATOM 1611 C CA . MET A 1 207 ? 22.890 14.293 -26.578 1.00 85.31 207 MET A CA 1
ATOM 1612 C C . MET A 1 207 ? 23.847 14.963 -25.590 1.00 85.31 207 MET A C 1
ATOM 1614 O O . MET A 1 207 ? 25.024 14.619 -25.514 1.00 85.31 207 MET A O 1
ATOM 1618 N N . GLN A 1 208 ? 23.320 15.900 -24.800 1.00 85.06 208 GLN A N 1
ATOM 1619 C CA . GLN A 1 208 ? 24.075 16.564 -23.742 1.00 85.06 208 GLN A CA 1
ATOM 1620 C C . GLN A 1 208 ? 24.183 15.653 -22.516 1.00 85.06 208 GLN A C 1
ATOM 1622 O O . GLN A 1 208 ? 23.168 15.254 -21.941 1.00 85.06 208 GLN A O 1
ATOM 1627 N N . TYR A 1 209 ? 25.412 15.358 -22.096 1.00 83.38 209 TYR A N 1
ATOM 1628 C CA . TYR A 1 209 ? 25.673 14.661 -20.840 1.00 83.38 209 TYR A CA 1
ATOM 1629 C C . TYR A 1 209 ? 25.535 15.618 -19.660 1.00 83.38 209 TYR A C 1
ATOM 1631 O O . TYR A 1 209 ? 25.915 16.791 -19.757 1.00 83.38 209 TYR A O 1
ATOM 1639 N N . LEU A 1 210 ? 25.004 15.099 -18.553 1.00 75.19 210 LEU A N 1
ATOM 1640 C CA . LEU A 1 210 ? 24.922 15.802 -17.280 1.00 75.19 210 LEU A CA 1
ATOM 1641 C C . LEU A 1 210 ? 25.829 15.127 -16.243 1.00 75.19 210 LEU A C 1
ATOM 1643 O O . LEU A 1 210 ? 26.020 13.910 -16.288 1.00 75.19 210 LEU A O 1
ATOM 1647 N N . ASP A 1 211 ? 26.394 15.910 -15.330 1.00 70.81 211 ASP A N 1
ATOM 1648 C CA . ASP A 1 211 ? 27.157 15.419 -14.185 1.00 70.81 211 ASP A CA 1
ATOM 1649 C C . ASP A 1 211 ? 26.235 14.899 -13.063 1.00 70.81 211 ASP A C 1
ATOM 1651 O O . ASP A 1 211 ? 25.005 14.932 -13.160 1.00 70.81 211 ASP A O 1
ATOM 1655 N N . GLY A 1 212 ? 26.829 14.409 -11.968 1.00 48.59 212 GLY A N 1
ATOM 1656 C CA . GLY A 1 212 ? 26.086 13.895 -10.808 1.00 48.59 212 GLY A CA 1
ATOM 1657 C C . GLY A 1 212 ? 25.216 14.933 -10.081 1.00 48.59 212 GLY A C 1
ATOM 1658 O O . GLY A 1 212 ? 24.424 14.554 -9.221 1.00 48.59 212 GLY A O 1
ATOM 1659 N N . TYR A 1 213 ? 25.336 16.216 -10.430 1.00 64.56 213 TYR A N 1
ATOM 1660 C CA . TYR A 1 213 ? 24.533 17.323 -9.912 1.00 64.56 213 TYR A CA 1
ATOM 1661 C C . TYR A 1 213 ? 23.498 17.827 -10.929 1.00 64.56 213 TYR A C 1
ATOM 1663 O O . TYR A 1 213 ? 22.763 18.770 -10.639 1.00 64.56 213 TYR A O 1
ATOM 1671 N N . GLY A 1 214 ? 23.413 17.207 -12.111 1.00 48.12 214 GLY A N 1
ATOM 1672 C CA . GLY A 1 214 ? 22.508 17.621 -13.180 1.00 48.12 214 GLY A CA 1
ATOM 1673 C C . GLY A 1 214 ? 22.990 18.841 -13.973 1.00 48.12 214 GLY A C 1
ATOM 1674 O O . GLY A 1 214 ? 22.207 19.402 -14.738 1.00 48.12 214 GLY A O 1
ATOM 1675 N N . SER A 1 215 ? 24.248 19.258 -13.812 1.00 76.88 215 SER A N 1
ATOM 1676 C CA . SER A 1 215 ? 24.874 20.305 -14.631 1.00 76.88 215 SER A CA 1
ATOM 1677 C C . SER A 1 215 ? 25.434 19.713 -15.918 1.00 76.88 215 SER A C 1
ATOM 1679 O O . SER A 1 215 ? 25.640 18.509 -15.998 1.00 76.88 215 SER A O 1
ATOM 1681 N N . ILE A 1 216 ? 25.705 20.539 -16.934 1.00 82.19 216 ILE A N 1
ATOM 1682 C CA . ILE A 1 216 ? 26.383 20.080 -18.156 1.00 82.19 216 ILE A CA 1
ATOM 1683 C C . ILE A 1 216 ? 27.728 19.452 -17.776 1.00 82.19 216 ILE A C 1
ATOM 1685 O O . ILE A 1 216 ? 28.591 20.127 -17.215 1.00 82.19 216 ILE A O 1
ATOM 1689 N N . ALA A 1 217 ? 27.901 18.166 -18.090 1.00 79.94 217 ALA A N 1
ATOM 1690 C CA . ALA A 1 217 ? 29.171 17.490 -17.886 1.00 79.94 217 ALA A CA 1
ATOM 1691 C C . ALA A 1 217 ? 30.223 18.096 -18.822 1.00 79.94 217 ALA A C 1
ATOM 1693 O O . ALA A 1 217 ? 29.983 18.256 -20.021 1.00 79.94 217 ALA A O 1
ATOM 1694 N N . SER A 1 218 ? 31.396 18.422 -18.280 1.00 71.12 218 SER A N 1
ATOM 1695 C CA . SER A 1 218 ? 32.574 18.693 -19.099 1.00 71.12 218 SER A CA 1
ATOM 1696 C C . SER A 1 218 ? 32.986 17.386 -19.775 1.00 71.12 218 SER A C 1
ATOM 1698 O O . SER A 1 218 ? 33.344 16.433 -19.080 1.00 71.12 218 SER A O 1
ATOM 1700 N N . ASN A 1 219 ? 32.864 17.342 -21.102 1.00 59.41 219 ASN A N 1
ATOM 1701 C CA . ASN A 1 219 ? 33.267 16.197 -21.921 1.00 59.41 219 ASN A CA 1
ATOM 1702 C C . ASN A 1 219 ? 34.753 15.863 -21.760 1.00 59.41 219 ASN A C 1
ATOM 1704 O O . ASN A 1 219 ? 35.562 16.818 -21.707 1.00 59.41 219 ASN A O 1
#

Secondary structure (DSSP, 8-state):
--HHHHHHHHHHHHHHHH---HHHHHHHHHHHHHHHHHHHHHHHHHHHHHHHHHTPPPS-HHHHHHHTTSS-HHHHHHHHHHHHHHHSGGG-GGGGGG--SBSSTT---BHHHHHHHHHHHHHHHHHTSTTTHHHHHHHHHHHHT-HHHHHHHTSEEPTTHHHHHHHHHHHHT--S-----EE-S-S-SS-----PPPHHHHHHTTPPPB-TTSSBP--

Foldseek 3Di:
DPPVVVVVVVVVVVVVVPCPPPVVVVVVVVVVVLVVLVVLLPPVLVVLLVVLCVPADDDDLVVLLVQLVDDALSHNLSSLSVLLCVQAVNSFLLRLVVRAAAPPNPDPFTSSLSNVLSLLSNLQSLCPDVVSLSNNLNNVLRNVNNPVSCVVDQQAHEPPSVVSLVVSCVVSVRDDDRDHNYYDHHPSPGPPDPDDDDPVNCVVVVHFDADPVRHGDDD

pLDDT: mean 85.6, std 14.92, range [47.38, 98.56]

Sequence (219 aa):
MRVKWTAALILVLAFTLYSVPVFAASDWDTFVAEMEKKEKIKDTGAAIVADMLDIAPGGTETELWQKLWNGEPRWRAAAAVALISRMFPDGDPSRWQEVSGFAPRQSVQPRQLIAMDAFFVAVDSLSRIPDGIWGSAYLLDLFGKSGMGKVMFIEEIPEGMDRVLSEVVSSTGLPGDWSIKRTRGKLPVLPLYRGYITRSSADSRNMQYLDGYGSIASN

Radius of gyration: 26.69 Å; chains: 1; bounding box: 71×34×100 Å